Protein AF-A0A7S2JZD9-F1 (afdb_monomer_lite)

Structure (mmCIF, N/CA/C/O backbone):
data_AF-A0A7S2JZD9-F1
#
_entry.id   AF-A0A7S2JZD9-F1
#
loop_
_atom_site.group_PDB
_atom_site.id
_atom_site.type_symbol
_atom_site.label_atom_id
_atom_site.label_alt_id
_atom_site.label_comp_id
_atom_site.label_asym_id
_atom_site.label_entity_id
_atom_site.label_seq_id
_atom_site.pdbx_PDB_ins_code
_atom_site.Cartn_x
_atom_site.Cartn_y
_atom_site.Cartn_z
_atom_site.occupancy
_atom_site.B_iso_or_equiv
_atom_site.auth_seq_id
_atom_site.auth_comp_id
_atom_site.auth_asym_id
_atom_site.auth_atom_id
_atom_site.pdbx_PDB_model_num
ATOM 1 N N . GLN A 1 1 ? -13.413 12.752 15.976 1.00 86.19 1 GLN A N 1
ATOM 2 C CA . GLN A 1 1 ? -12.487 13.024 14.855 1.00 86.19 1 GLN A CA 1
ATOM 3 C C . GLN A 1 1 ? -11.106 12.571 15.303 1.00 86.19 1 GLN A C 1
ATOM 5 O O . GLN A 1 1 ? -10.815 12.777 16.469 1.00 86.19 1 GLN A O 1
ATOM 10 N N . VAL A 1 2 ? -10.311 11.912 14.453 1.00 96.25 2 VAL A N 1
ATOM 11 C CA . VAL A 1 2 ? -8.975 11.384 14.835 1.00 96.25 2 VAL A CA 1
ATOM 12 C C . VAL A 1 2 ? -7.811 12.100 14.139 1.00 96.25 2 VAL A C 1
ATOM 14 O O . VAL A 1 2 ? -6.652 11.839 14.448 1.00 96.25 2 VAL A O 1
ATOM 17 N N . VAL A 1 3 ? -8.122 13.011 13.210 1.00 97.38 3 VAL A N 1
ATOM 18 C CA . VAL A 1 3 ? -7.152 13.809 12.450 1.00 97.38 3 VAL A CA 1
ATOM 19 C C . VAL A 1 3 ? -7.547 15.284 12.507 1.00 97.38 3 VAL A C 1
ATOM 21 O O . VAL A 1 3 ? -8.707 15.606 12.244 1.00 97.38 3 VAL A O 1
ATOM 24 N N . ASP A 1 4 ? -6.606 16.164 12.843 1.00 97.44 4 ASP A N 1
ATOM 25 C CA . ASP A 1 4 ? -6.810 17.616 12.888 1.00 97.44 4 ASP A CA 1
ATOM 26 C C . ASP A 1 4 ? -6.759 18.275 11.489 1.00 97.44 4 ASP A C 1
ATOM 28 O O . ASP A 1 4 ? -6.486 17.634 10.473 1.00 97.44 4 ASP A O 1
ATOM 32 N N . GLU A 1 5 ? -6.998 19.587 11.423 1.00 97.06 5 GLU A N 1
ATOM 33 C CA . GLU A 1 5 ? -6.957 20.363 10.169 1.00 97.06 5 GLU A CA 1
ATOM 34 C C . GLU A 1 5 ? -5.562 20.417 9.515 1.00 97.06 5 GLU A C 1
ATOM 36 O O . GLU A 1 5 ? -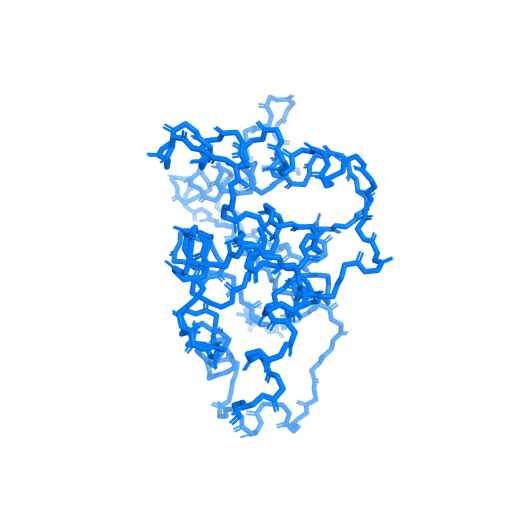5.432 20.766 8.344 1.00 97.06 5 GLU A O 1
ATOM 41 N N . LYS A 1 6 ? -4.504 20.066 10.256 1.00 97.25 6 LYS A N 1
ATOM 42 C CA . LYS A 1 6 ? -3.109 20.028 9.795 1.00 97.25 6 LYS A CA 1
ATOM 43 C C . LYS A 1 6 ? -2.655 18.605 9.447 1.00 97.25 6 LYS A C 1
ATOM 45 O O . LYS A 1 6 ? -1.454 18.372 9.270 1.00 97.25 6 LYS A O 1
ATOM 50 N N . LEU A 1 7 ? -3.595 17.661 9.342 1.00 97.12 7 LEU A N 1
ATOM 51 C CA . LEU A 1 7 ? -3.338 16.253 9.057 1.00 97.12 7 LEU A CA 1
ATOM 52 C C . LEU A 1 7 ? -2.414 15.588 10.093 1.00 97.12 7 LEU A C 1
ATOM 54 O O . LEU A 1 7 ? -1.520 14.815 9.734 1.00 97.12 7 LEU A O 1
ATOM 58 N N . ASN A 1 8 ? -2.583 15.918 11.375 1.00 98.06 8 ASN A N 1
ATOM 59 C CA . ASN A 1 8 ? -1.933 15.239 12.496 1.00 98.06 8 ASN A CA 1
ATOM 60 C C . ASN A 1 8 ? -2.939 14.427 13.306 1.00 98.06 8 ASN A C 1
ATOM 62 O O . ASN A 1 8 ? -4.122 14.759 13.363 1.00 98.06 8 ASN A O 1
ATOM 66 N N . TRP A 1 9 ? -2.446 13.385 13.968 1.00 98.56 9 TRP A N 1
ATOM 67 C CA . TRP A 1 9 ? -3.228 12.608 14.918 1.00 98.56 9 TRP A CA 1
ATOM 68 C C . TRP A 1 9 ? -3.711 13.476 16.086 1.00 98.56 9 TRP A C 1
ATOM 70 O O . TRP A 1 9 ? -2.917 14.160 16.729 1.00 98.56 9 TRP A O 1
ATOM 80 N N . CYS A 1 10 ? -5.010 13.408 16.374 1.00 98.25 10 CYS A N 1
ATOM 81 C CA . CYS A 1 10 ? -5.647 14.024 17.543 1.00 98.25 10 CYS A CA 1
ATOM 82 C C . CYS A 1 10 ? -6.637 13.066 18.229 1.00 98.25 10 CYS A C 1
ATOM 84 O O . CYS A 1 10 ? -7.561 13.498 18.911 1.00 98.25 10 CYS A O 1
ATOM 86 N N . GLY A 1 11 ? -6.476 11.760 17.991 1.00 97.50 11 GLY A N 1
ATOM 87 C CA . GLY A 1 11 ? -7.374 10.716 18.480 1.00 97.50 11 GLY A CA 1
ATOM 88 C C . GLY A 1 11 ? -6.984 10.098 19.824 1.00 97.50 11 GLY A C 1
ATOM 89 O O . GLY A 1 11 ? -7.554 9.067 20.159 1.00 97.50 11 GLY A O 1
ATOM 90 N N . ASP A 1 12 ? -6.017 10.659 20.557 1.00 97.69 12 ASP A N 1
ATOM 91 C CA . ASP A 1 12 ? -5.485 10.094 21.810 1.00 97.69 12 ASP A CA 1
ATOM 92 C C . ASP A 1 12 ? -5.157 8.591 21.674 1.00 97.69 12 ASP A C 1
ATOM 94 O O . ASP A 1 12 ? -4.434 8.207 20.747 1.00 97.69 12 ASP A O 1
ATOM 98 N N . ASP A 1 13 ? -5.722 7.742 22.535 1.00 97.62 13 ASP A N 1
ATOM 99 C CA . ASP A 1 13 ? -5.538 6.287 22.573 1.00 97.62 13 ASP A CA 1
ATOM 100 C C . ASP A 1 13 ? -6.451 5.508 21.600 1.00 97.62 13 ASP A C 1
ATOM 102 O O . ASP A 1 13 ? -6.575 4.282 21.670 1.00 97.62 13 ASP A O 1
ATOM 106 N N . THR A 1 14 ? -7.084 6.198 20.647 1.00 98.25 14 THR A N 1
ATOM 107 C CA . THR A 1 14 ? -7.999 5.577 19.680 1.00 98.25 14 THR A CA 1
ATOM 108 C C . THR A 1 14 ? -7.279 4.609 18.737 1.00 98.25 14 THR A C 1
ATOM 110 O O . THR A 1 14 ? -6.194 4.880 18.220 1.00 98.25 14 THR A O 1
ATOM 113 N N . LEU A 1 15 ? -7.945 3.497 18.417 1.00 97.81 15 LEU A N 1
ATOM 114 C CA . LEU A 1 15 ? -7.551 2.590 17.341 1.00 97.81 15 LEU A CA 1
ATOM 115 C C . LEU A 1 15 ? -8.348 2.893 16.061 1.00 97.81 15 LEU A C 1
ATOM 117 O O . LEU A 1 15 ? -9.554 2.650 15.999 1.00 97.81 15 LEU A O 1
ATOM 121 N N . LEU A 1 16 ? -7.675 3.397 15.027 1.00 98.25 16 LEU A N 1
ATOM 122 C CA . LEU A 1 16 ? -8.237 3.598 13.691 1.00 98.25 16 LEU A CA 1
ATOM 123 C C . LEU A 1 16 ? -8.003 2.354 12.826 1.00 98.25 16 LEU A C 1
ATOM 125 O O . LEU A 1 16 ? -6.862 1.943 12.626 1.00 98.25 16 LEU A O 1
ATOM 129 N N . ILE A 1 17 ? -9.073 1.793 12.258 1.00 98.25 17 ILE A N 1
ATOM 130 C CA . ILE A 1 17 ? -8.996 0.710 11.269 1.00 98.25 17 ILE A CA 1
ATOM 131 C C . ILE A 1 17 ? -9.362 1.274 9.891 1.00 98.25 17 ILE A C 1
ATOM 133 O O . ILE A 1 17 ? -10.511 1.650 9.663 1.00 98.25 17 ILE A O 1
ATOM 137 N N . GLN A 1 18 ? -8.393 1.347 8.978 1.00 97.81 18 GLN A N 1
ATOM 138 C CA . GLN A 1 18 ? -8.612 1.685 7.571 1.00 97.81 18 GLN A CA 1
ATOM 139 C C . GLN A 1 18 ? -8.894 0.379 6.810 1.00 97.81 18 GLN A C 1
ATOM 141 O O . GLN A 1 18 ? -8.077 -0.537 6.835 1.00 97.81 18 GLN A O 1
ATOM 146 N N . CYS A 1 19 ? -10.062 0.262 6.174 1.00 97.25 19 CYS A N 1
ATOM 147 C CA . CYS A 1 19 ? -10.566 -1.007 5.630 1.00 97.25 19 CYS A CA 1
ATOM 148 C C . CYS A 1 19 ? -10.143 -1.315 4.176 1.00 97.25 19 CYS A C 1
ATOM 150 O O . CYS A 1 19 ? -10.914 -1.948 3.459 1.00 97.25 19 CYS A O 1
ATOM 152 N N . GLY A 1 20 ? -8.952 -0.905 3.739 1.00 96.56 20 GLY A N 1
ATOM 153 C CA . GLY A 1 20 ? -8.439 -1.130 2.381 1.00 96.56 20 GLY A CA 1
ATOM 154 C C . GLY A 1 20 ? -8.993 -0.171 1.329 1.00 96.56 20 GLY A C 1
ATOM 155 O O . GLY A 1 20 ? -9.724 0.761 1.665 1.00 96.56 20 GLY A O 1
ATOM 156 N N . ASP A 1 21 ? -8.626 -0.404 0.070 1.00 96.88 21 ASP A N 1
ATOM 157 C CA . ASP A 1 21 ? -8.997 0.407 -1.097 1.00 96.88 21 ASP A CA 1
ATOM 158 C C . ASP A 1 21 ? -8.526 1.865 -0.992 1.00 96.88 21 ASP A C 1
ATOM 160 O O . ASP A 1 21 ? -9.293 2.824 -1.106 1.00 96.88 21 ASP A O 1
ATOM 164 N N . ILE A 1 22 ? -7.227 2.023 -0.753 1.00 96.12 22 ILE A N 1
ATOM 165 C CA . ILE A 1 22 ? -6.534 3.315 -0.778 1.00 96.12 22 ILE A CA 1
ATOM 166 C C . ILE A 1 22 ? -6.138 3.671 -2.218 1.00 96.12 22 ILE A C 1
ATOM 168 O O . ILE A 1 22 ? -6.100 4.849 -2.576 1.00 96.12 22 ILE A O 1
ATOM 172 N N . LEU A 1 23 ? -5.846 2.655 -3.034 1.00 94.88 23 LEU A N 1
ATOM 173 C CA . LEU A 1 23 ? -5.349 2.796 -4.402 1.00 94.88 23 LEU A CA 1
ATOM 174 C C . LEU A 1 23 ? -6.442 3.027 -5.466 1.00 94.88 23 LEU A C 1
ATOM 176 O O . LEU A 1 23 ? -7.645 2.897 -5.241 1.00 94.88 23 LEU A O 1
ATOM 180 N N . ASP A 1 24 ? -5.961 3.323 -6.673 1.00 89.50 24 ASP A N 1
ATOM 181 C CA . ASP A 1 24 ? -6.614 3.323 -7.985 1.00 89.50 24 ASP A CA 1
ATOM 182 C C . ASP A 1 24 ? -7.578 4.469 -8.326 1.00 89.50 24 ASP A C 1
ATOM 184 O O . ASP A 1 24 ? -7.752 4.746 -9.507 1.00 89.50 24 ASP A O 1
ATOM 188 N N . ARG A 1 25 ? -8.204 5.178 -7.380 1.00 88.12 25 ARG A N 1
ATOM 189 C CA . ARG A 1 25 ? -9.295 6.135 -7.713 1.00 88.12 25 ARG A CA 1
ATOM 190 C C . ARG A 1 25 ? -8.968 7.622 -7.551 1.00 88.12 25 ARG A C 1
ATOM 192 O O . ARG A 1 25 ? -9.886 8.443 -7.548 1.00 88.12 25 ARG A O 1
ATOM 199 N N . GLY A 1 26 ? -7.692 7.980 -7.442 1.00 90.88 26 GLY A N 1
ATOM 200 C CA . GLY A 1 26 ? -7.253 9.364 -7.252 1.00 90.88 26 GLY A CA 1
ATOM 201 C C . GLY A 1 26 ? -5.864 9.639 -7.820 1.00 90.88 26 GLY A C 1
ATOM 202 O O . GLY A 1 26 ? -5.238 8.779 -8.426 1.00 90.88 26 GLY A O 1
ATOM 203 N N . ASP A 1 27 ? -5.391 10.866 -7.648 1.00 94.81 27 ASP A N 1
ATOM 204 C CA . ASP A 1 27 ? -4.081 11.353 -8.100 1.00 94.81 27 ASP A CA 1
ATOM 205 C C . ASP A 1 27 ? -3.063 11.530 -6.958 1.00 94.81 27 ASP A C 1
ATOM 207 O O . ASP A 1 27 ? -1.964 12.033 -7.180 1.00 94.81 27 ASP A O 1
ATOM 211 N N . GLN A 1 28 ? -3.445 11.129 -5.741 1.00 95.06 28 GLN A N 1
ATOM 212 C CA . GLN A 1 28 ? -2.709 11.332 -4.489 1.00 95.06 28 GLN A CA 1
ATOM 213 C C . GLN A 1 28 ? -2.594 10.028 -3.680 1.00 95.06 28 GLN A C 1
ATOM 215 O O . GLN A 1 28 ? -2.707 10.018 -2.455 1.00 95.06 28 GLN A O 1
ATOM 220 N N . GLU A 1 29 ? -2.404 8.905 -4.367 1.00 95.31 29 GLU A N 1
ATOM 221 C CA . GLU A 1 29 ? -2.348 7.565 -3.779 1.00 95.31 29 GLU A CA 1
ATOM 222 C C . GLU A 1 29 ? -1.124 7.412 -2.857 1.00 95.31 29 GLU A C 1
ATOM 224 O O . GLU A 1 29 ? -1.249 6.969 -1.708 1.00 95.31 29 GLU A O 1
ATOM 229 N N . LEU A 1 30 ? 0.057 7.854 -3.309 1.00 94.62 30 LEU A N 1
ATOM 230 C CA . LEU A 1 30 ? 1.269 7.848 -2.482 1.00 94.62 30 LEU A CA 1
ATOM 231 C C . LEU A 1 30 ? 1.159 8.835 -1.317 1.00 94.62 30 LEU A C 1
ATOM 233 O O . LEU A 1 30 ? 1.622 8.536 -0.213 1.00 94.62 30 LEU A O 1
ATOM 237 N N . ALA A 1 31 ? 0.521 9.989 -1.524 1.00 95.12 31 ALA A N 1
ATOM 238 C CA . ALA A 1 31 ? 0.260 10.945 -0.450 1.00 95.12 31 ALA A CA 1
ATOM 239 C C . ALA A 1 31 ? -0.690 10.379 0.624 1.00 95.12 31 ALA A C 1
ATOM 241 O O . ALA A 1 31 ? -0.439 10.567 1.818 1.00 95.12 31 ALA A O 1
ATOM 242 N N . CYS A 1 32 ? -1.734 9.638 0.235 1.00 96.31 32 CYS A N 1
ATOM 243 C CA . CYS A 1 32 ? -2.612 8.930 1.168 1.00 96.31 32 CYS A CA 1
ATOM 244 C C . CYS A 1 32 ? -1.839 7.897 1.993 1.00 96.31 32 CYS A C 1
ATOM 246 O O . CYS A 1 32 ? -1.967 7.860 3.220 1.00 96.31 32 CYS A O 1
ATOM 248 N N . PHE A 1 33 ? -0.989 7.098 1.348 1.00 94.81 33 PHE A N 1
ATOM 249 C CA . PHE A 1 33 ? -0.142 6.141 2.052 1.00 94.81 33 PHE A CA 1
ATOM 250 C C . PHE A 1 33 ? 0.851 6.811 3.002 1.00 94.81 33 PHE A C 1
ATOM 252 O O . PHE A 1 33 ? 0.973 6.397 4.157 1.00 94.81 33 PHE A O 1
ATOM 259 N N . TYR A 1 34 ? 1.500 7.892 2.569 1.00 95.31 34 TYR A N 1
ATOM 260 C CA . TYR A 1 34 ? 2.369 8.690 3.430 1.00 95.31 34 TYR A CA 1
ATOM 261 C C . TYR A 1 34 ? 1.619 9.231 4.654 1.00 95.31 34 TYR A C 1
ATOM 263 O O . TYR A 1 34 ? 2.121 9.137 5.778 1.00 95.31 34 TYR A O 1
ATOM 271 N N . LEU A 1 35 ? 0.404 9.753 4.461 1.00 97.19 35 LEU A N 1
ATOM 272 C CA . LEU A 1 35 ? -0.436 10.238 5.551 1.00 97.19 35 LEU A CA 1
ATOM 273 C C . LEU A 1 35 ? -0.762 9.120 6.545 1.00 97.19 35 LEU A C 1
ATOM 275 O O . LEU A 1 35 ? -0.616 9.323 7.747 1.00 97.19 35 LEU A O 1
ATOM 279 N N . LEU A 1 36 ? -1.150 7.935 6.073 1.00 97.00 36 LEU A N 1
ATOM 280 C CA . LEU A 1 36 ? -1.454 6.803 6.951 1.00 97.00 36 LEU A CA 1
ATOM 281 C C . LEU A 1 36 ? -0.221 6.333 7.733 1.00 97.00 36 LEU A C 1
ATOM 283 O O . LEU A 1 36 ? -0.329 6.087 8.933 1.00 97.00 36 LEU A O 1
ATOM 287 N N . CYS A 1 37 ? 0.959 6.293 7.110 1.00 95.00 37 CYS A N 1
ATOM 288 C CA . CYS A 1 37 ? 2.221 6.009 7.801 1.00 95.00 37 CYS A CA 1
ATOM 289 C C . CYS A 1 37 ? 2.541 7.065 8.871 1.00 95.00 37 CYS A C 1
ATOM 291 O O . CYS A 1 37 ? 2.898 6.724 10.002 1.00 95.00 37 CYS A O 1
ATOM 293 N N . LYS A 1 38 ? 2.372 8.353 8.542 1.00 97.50 38 LYS A N 1
ATOM 294 C CA . LYS A 1 38 ? 2.555 9.468 9.482 1.00 97.50 38 LYS A CA 1
ATOM 295 C C . LYS A 1 38 ? 1.605 9.342 10.676 1.00 97.50 38 LYS A C 1
ATOM 297 O O . LYS A 1 38 ? 2.054 9.412 11.819 1.00 97.50 38 LYS A O 1
ATOM 302 N N . LEU A 1 39 ? 0.314 9.132 10.418 1.00 98.25 39 LEU A N 1
ATOM 303 C CA . LEU A 1 39 ? -0.706 8.982 11.454 1.00 98.25 39 LEU A CA 1
ATOM 304 C C . LEU A 1 39 ? -0.466 7.732 12.298 1.00 98.25 39 LEU A C 1
ATOM 306 O O . LEU A 1 39 ? -0.607 7.805 13.510 1.00 98.25 39 LEU A O 1
ATOM 310 N N . SER A 1 40 ? -0.038 6.618 11.698 1.00 97.12 40 SER A N 1
ATOM 311 C CA . SER A 1 40 ? 0.303 5.396 12.434 1.00 97.12 40 SER A CA 1
ATOM 312 C C . SER A 1 40 ? 1.395 5.639 13.469 1.00 97.12 40 SER A C 1
ATOM 314 O O . SER A 1 40 ? 1.294 5.139 14.587 1.00 97.12 40 SER A O 1
ATOM 316 N N . LYS A 1 41 ? 2.425 6.415 13.114 1.00 97.56 41 LYS A N 1
ATOM 317 C CA . LYS A 1 41 ? 3.493 6.781 14.047 1.00 97.56 41 LYS A CA 1
ATOM 318 C C . LYS A 1 41 ? 2.973 7.679 15.173 1.00 97.56 41 LYS A C 1
ATOM 320 O O . LYS A 1 41 ? 3.203 7.380 16.338 1.00 97.56 41 LYS A O 1
ATOM 325 N N . GLN A 1 42 ? 2.248 8.743 14.829 1.00 98.56 42 GLN A N 1
ATOM 326 C CA . GLN A 1 42 ? 1.717 9.691 15.816 1.00 98.56 42 GLN A CA 1
ATOM 327 C C . GLN A 1 42 ? 0.691 9.043 16.760 1.00 98.56 42 GLN A C 1
ATOM 329 O O . GLN A 1 42 ? 0.692 9.320 17.955 1.00 98.56 42 GLN A O 1
ATOM 334 N N . ALA A 1 43 ? -0.156 8.151 16.242 1.00 98.50 43 ALA A N 1
ATOM 335 C CA . ALA A 1 43 ? -1.120 7.402 17.037 1.00 98.50 43 ALA A CA 1
ATOM 336 C C . ALA A 1 43 ? -0.419 6.506 18.059 1.00 98.50 43 ALA A C 1
ATOM 338 O O . ALA A 1 43 ? -0.776 6.532 19.232 1.00 98.50 43 ALA A O 1
ATOM 339 N N . ALA A 1 44 ? 0.620 5.775 17.638 1.00 98.00 44 ALA A N 1
ATOM 340 C CA . ALA A 1 44 ? 1.405 4.935 18.539 1.00 98.00 44 ALA A CA 1
ATOM 341 C C . ALA A 1 44 ? 2.078 5.751 19.659 1.00 98.00 44 ALA A C 1
ATOM 343 O O . ALA A 1 44 ? 2.087 5.322 20.810 1.00 98.00 44 ALA A O 1
ATOM 344 N N . GLU A 1 45 ? 2.594 6.945 19.347 1.00 98.19 45 GLU A N 1
ATOM 345 C CA . GLU A 1 45 ? 3.174 7.869 20.336 1.00 98.19 45 GLU A CA 1
ATOM 346 C C . GLU A 1 45 ? 2.133 8.384 21.351 1.00 98.19 45 GLU A C 1
ATOM 348 O O . GLU A 1 45 ? 2.479 8.640 22.503 1.00 98.19 45 GLU A O 1
ATOM 353 N N . ALA A 1 46 ? 0.862 8.491 20.951 1.00 98.00 46 ALA A N 1
ATOM 354 C CA . ALA A 1 46 ? -0.257 8.900 21.804 1.00 98.00 46 ALA A CA 1
ATOM 355 C C . ALA A 1 46 ? -0.931 7.736 22.565 1.00 98.00 46 ALA A C 1
ATOM 357 O O . ALA A 1 46 ? -1.883 7.962 23.308 1.00 98.00 46 ALA A O 1
ATOM 358 N N . GLY A 1 47 ? -0.452 6.497 22.396 1.00 97.88 47 GLY A N 1
ATOM 359 C CA . GLY A 1 47 ? -1.043 5.294 22.999 1.00 97.88 47 GLY A CA 1
ATOM 360 C C . GLY A 1 47 ? -2.188 4.663 22.195 1.00 97.88 47 GLY A C 1
ATOM 361 O O . GLY A 1 47 ? -2.762 3.672 22.640 1.00 97.88 47 GLY A O 1
ATOM 362 N N . GLY A 1 48 ? -2.504 5.210 21.020 1.00 97.69 48 GLY A N 1
ATOM 363 C CA . GLY A 1 48 ? -3.475 4.672 20.071 1.00 97.69 48 GLY A CA 1
ATOM 364 C C . GLY A 1 48 ? -2.824 3.825 18.979 1.00 97.69 48 GLY A C 1
ATOM 365 O O . GLY A 1 48 ? -1.721 3.293 19.128 1.00 97.69 48 GLY A O 1
ATOM 366 N N . GLY A 1 49 ? -3.499 3.700 17.836 1.00 97.75 49 GLY A N 1
ATOM 367 C CA . GLY A 1 49 ? -2.938 2.983 16.695 1.00 97.75 49 GLY A CA 1
ATOM 368 C C . GLY A 1 49 ? -3.698 3.176 15.392 1.00 97.75 49 GLY A C 1
ATOM 369 O O . GLY A 1 49 ? -4.873 3.538 15.376 1.00 97.75 49 GLY A O 1
ATOM 370 N N . VAL A 1 50 ? -3.021 2.880 14.285 1.00 98.25 50 VAL A N 1
ATOM 371 C CA . VAL A 1 50 ? -3.626 2.787 12.954 1.00 98.25 50 VAL A CA 1
ATOM 372 C C . VAL A 1 50 ? -3.339 1.399 12.400 1.00 98.25 50 VAL A C 1
ATOM 374 O O . VAL A 1 50 ? -2.189 0.971 12.351 1.00 98.25 50 VAL A O 1
ATOM 377 N N . VAL A 1 51 ? -4.384 0.692 11.981 1.00 98.12 51 VAL A N 1
ATOM 378 C CA . VAL A 1 51 ? -4.278 -0.591 11.282 1.00 98.12 51 VAL A CA 1
ATOM 379 C C . VAL A 1 51 ? -4.851 -0.412 9.890 1.00 98.12 51 VAL A C 1
ATOM 381 O O . VAL A 1 51 ? -5.989 0.025 9.734 1.00 98.12 51 VAL A O 1
ATOM 384 N N . ILE A 1 52 ? -4.057 -0.763 8.887 1.00 98.19 52 ILE A N 1
ATOM 385 C CA . ILE A 1 52 ? -4.437 -0.672 7.480 1.00 98.19 52 ILE A CA 1
ATOM 386 C C . ILE A 1 52 ? -4.731 -2.085 6.987 1.00 98.19 52 ILE A C 1
ATOM 388 O O . ILE A 1 52 ? -3.907 -2.988 7.161 1.00 98.19 52 ILE A O 1
ATOM 392 N N . LEU A 1 53 ? -5.913 -2.289 6.413 1.00 98.38 53 LEU A N 1
ATOM 393 C CA . LEU A 1 53 ? -6.304 -3.568 5.841 1.00 98.38 53 LEU A CA 1
ATOM 394 C C . LEU A 1 53 ? -6.016 -3.618 4.342 1.00 98.38 53 LEU A C 1
ATOM 396 O O . LEU A 1 53 ? -6.014 -2.592 3.672 1.00 98.38 53 LEU A O 1
ATOM 400 N N . TYR A 1 54 ? -5.807 -4.819 3.814 1.00 98.00 54 TYR A N 1
ATOM 401 C CA . TYR A 1 54 ? -5.806 -5.044 2.373 1.00 98.00 54 TYR A CA 1
ATOM 402 C C . TYR A 1 54 ? -7.224 -4.937 1.812 1.00 98.00 54 TYR A C 1
ATOM 404 O O . TYR A 1 54 ? -8.123 -5.656 2.257 1.00 98.00 54 TYR A O 1
ATOM 412 N N . GLY A 1 55 ? -7.401 -4.072 0.817 1.00 97.25 55 GLY A N 1
ATOM 413 C CA . GLY A 1 55 ? -8.557 -4.061 -0.068 1.00 97.25 55 GLY A CA 1
ATOM 414 C C . GLY A 1 55 ? -8.327 -4.884 -1.329 1.00 97.25 55 GLY A C 1
ATOM 415 O O . GLY A 1 55 ? -7.257 -5.470 -1.540 1.00 97.25 55 GLY A O 1
ATOM 416 N N . ASN A 1 56 ? -9.341 -4.932 -2.196 1.00 96.25 56 ASN A N 1
ATOM 417 C CA . ASN A 1 56 ? -9.164 -5.569 -3.498 1.00 96.25 56 ASN A CA 1
ATOM 418 C C . ASN A 1 56 ? -8.240 -4.746 -4.398 1.00 96.25 56 ASN A C 1
ATOM 420 O O . ASN A 1 56 ? -7.529 -5.333 -5.209 1.00 96.25 56 ASN A O 1
ATOM 424 N N . HIS A 1 57 ? -8.216 -3.418 -4.258 1.00 97.25 57 HIS A N 1
ATOM 425 C CA . HIS A 1 57 ? -7.350 -2.569 -5.073 1.00 97.25 57 HIS A CA 1
ATOM 426 C C . HIS A 1 57 ? -5.860 -2.774 -4.741 1.00 97.25 57 HIS A C 1
ATOM 428 O O . HIS A 1 57 ? -5.052 -2.908 -5.661 1.00 97.25 57 HIS A O 1
ATOM 434 N N . GLU A 1 58 ? -5.487 -2.937 -3.467 1.00 97.19 58 GLU A N 1
ATOM 435 C CA . GLU A 1 58 ? -4.107 -3.305 -3.107 1.00 97.19 58 GLU A CA 1
ATOM 436 C C . GLU A 1 58 ? -3.723 -4.688 -3.644 1.00 97.19 58 GLU A C 1
ATOM 438 O O . GLU A 1 58 ? -2.643 -4.846 -4.211 1.00 97.19 58 GLU A O 1
ATOM 443 N N . ALA A 1 59 ? -4.623 -5.672 -3.543 1.00 95.06 59 ALA A N 1
ATOM 444 C CA . ALA A 1 59 ? -4.373 -7.009 -4.076 1.00 95.06 59 ALA A CA 1
ATOM 445 C C . ALA A 1 59 ? -4.174 -7.003 -5.603 1.00 95.06 59 ALA A C 1
ATOM 447 O O . ALA A 1 59 ? -3.256 -7.655 -6.096 1.00 95.06 59 ALA A O 1
ATOM 448 N N . LEU A 1 60 ? -4.997 -6.252 -6.346 1.00 96.12 60 LEU A N 1
ATOM 449 C CA . LEU A 1 60 ? -4.882 -6.100 -7.801 1.00 96.12 60 LEU A CA 1
ATOM 450 C C . LEU A 1 60 ? -3.553 -5.450 -8.205 1.00 96.12 60 LEU A C 1
ATOM 452 O O . LEU A 1 60 ? -2.866 -5.959 -9.092 1.00 96.12 60 LEU A O 1
ATOM 456 N N . ASN A 1 61 ? -3.160 -4.381 -7.511 1.00 95.81 61 ASN A N 1
ATOM 457 C CA . ASN A 1 61 ? -1.888 -3.705 -7.752 1.00 95.81 61 ASN A CA 1
ATOM 458 C C . ASN A 1 61 ? -0.694 -4.640 -7.507 1.00 95.81 61 ASN A C 1
ATOM 460 O O . ASN A 1 61 ? 0.238 -4.660 -8.310 1.00 95.81 61 ASN A O 1
ATOM 464 N N . SER A 1 62 ? -0.744 -5.466 -6.456 1.00 94.44 62 SER A N 1
ATOM 465 C CA . SER A 1 62 ? 0.319 -6.433 -6.167 1.00 94.44 62 SER A CA 1
ATOM 466 C C . SER A 1 62 ? 0.471 -7.529 -7.219 1.00 94.44 62 SER A C 1
ATOM 468 O O . SER A 1 62 ? 1.557 -8.079 -7.364 1.00 94.44 62 SER A O 1
ATOM 470 N N . VAL A 1 63 ? -0.573 -7.843 -7.987 1.00 92.31 63 VAL A N 1
ATOM 471 C CA . VAL A 1 63 ? -0.499 -8.844 -9.068 1.00 92.31 63 VAL A CA 1
ATOM 472 C C . VAL A 1 63 ? -0.377 -8.227 -10.466 1.00 92.31 63 VAL A C 1
ATOM 474 O O . VAL A 1 63 ? -0.560 -8.927 -11.459 1.00 92.31 63 VAL A O 1
ATOM 477 N N . GLY A 1 64 ? -0.075 -6.928 -10.571 1.00 92.44 64 GLY A N 1
ATOM 478 C CA . GLY A 1 64 ? 0.144 -6.254 -11.858 1.00 92.44 64 GLY A CA 1
ATOM 479 C C . GLY A 1 64 ? -1.135 -5.907 -12.635 1.00 92.44 64 GLY A C 1
ATOM 480 O O . GLY A 1 64 ? -1.078 -5.614 -13.832 1.00 92.44 64 GLY A O 1
ATOM 481 N N . LEU A 1 65 ? -2.298 -5.957 -11.979 1.00 94.19 65 LEU A N 1
ATOM 482 C CA . LEU A 1 65 ? -3.605 -5.688 -12.578 1.00 94.19 65 LEU A CA 1
ATOM 483 C C . LEU A 1 65 ? -4.040 -4.244 -12.298 1.00 94.19 65 LEU A C 1
ATOM 485 O O . LEU A 1 65 ? -4.606 -3.939 -11.252 1.00 94.19 65 LEU A O 1
ATOM 489 N N . PHE A 1 66 ? -3.794 -3.350 -13.258 1.00 94.69 66 PHE A N 1
ATOM 490 C CA . PHE A 1 66 ? -3.981 -1.899 -13.098 1.00 94.69 66 PHE A CA 1
ATOM 491 C C . PHE A 1 66 ? -5.209 -1.333 -13.821 1.00 94.69 66 PHE A C 1
ATOM 493 O O . PHE A 1 66 ? -5.281 -0.132 -14.069 1.00 94.69 66 PHE A O 1
ATOM 500 N N . GLN A 1 67 ? -6.192 -2.164 -14.178 1.00 92.75 67 GLN A N 1
ATOM 501 C CA . GLN A 1 67 ? -7.363 -1.736 -14.962 1.00 92.75 67 GLN A CA 1
ATOM 502 C C . GLN A 1 67 ? -8.193 -0.619 -14.312 1.00 92.75 67 GLN A C 1
ATOM 504 O O . GLN A 1 67 ? -8.955 0.053 -15.004 1.00 92.75 67 GLN A O 1
ATOM 509 N N . TYR A 1 68 ? -8.066 -0.431 -12.998 1.00 91.56 68 TYR A N 1
ATOM 510 C CA . TYR A 1 68 ? -8.772 0.617 -12.267 1.00 91.56 68 TYR A CA 1
ATOM 511 C C . TYR A 1 68 ? -7.902 1.829 -11.951 1.00 91.56 68 TYR A C 1
ATOM 513 O O . TYR A 1 68 ? -8.451 2.826 -11.496 1.00 91.56 68 TYR A O 1
ATOM 521 N N . ALA A 1 69 ? -6.591 1.760 -12.200 1.00 92.88 69 ALA A N 1
ATOM 522 C CA . ALA A 1 69 ? -5.651 2.803 -11.827 1.00 92.88 69 ALA A CA 1
ATOM 523 C C . ALA A 1 69 ? -5.951 4.114 -12.560 1.00 92.88 69 ALA A C 1
ATOM 525 O O . ALA A 1 69 ? -5.914 4.193 -13.793 1.00 92.88 69 ALA A O 1
ATOM 526 N N . PHE A 1 70 ? -6.212 5.166 -11.789 1.00 93.62 70 PHE A N 1
ATOM 527 C CA . PHE A 1 70 ? -6.450 6.493 -12.322 1.00 93.62 70 PHE A CA 1
ATOM 528 C C . PHE A 1 70 ? -5.179 7.014 -13.016 1.00 93.62 70 PHE A C 1
ATOM 530 O O . PHE A 1 70 ? -4.080 6.906 -12.457 1.00 93.62 70 PHE A O 1
ATOM 537 N N . PRO A 1 71 ? -5.282 7.627 -14.214 1.00 93.56 71 PRO A N 1
ATOM 538 C CA . PRO A 1 71 ? -4.110 8.134 -14.929 1.00 93.56 71 PRO A CA 1
ATOM 539 C C . PRO A 1 71 ? -3.256 9.106 -14.104 1.00 93.56 71 PRO A C 1
ATOM 541 O O . PRO A 1 71 ? -2.031 9.082 -14.204 1.00 93.56 71 PRO A O 1
ATOM 544 N N . GLY A 1 72 ? -3.893 9.930 -13.262 1.00 92.94 72 GLY A N 1
ATOM 545 C CA . GLY A 1 72 ? -3.200 10.843 -12.350 1.00 92.94 72 GLY A CA 1
ATOM 546 C C . GLY A 1 72 ? -2.354 10.118 -11.302 1.00 92.94 72 GLY A C 1
ATOM 547 O O . GLY A 1 72 ? -1.208 10.501 -11.085 1.00 92.94 72 GLY A O 1
ATOM 548 N N . GLY A 1 73 ? -2.863 9.027 -10.727 1.00 93.12 73 GLY A N 1
ATOM 549 C CA . GLY A 1 73 ? -2.110 8.206 -9.783 1.00 93.12 73 GLY A CA 1
ATOM 550 C C . GLY A 1 73 ? -0.902 7.549 -10.444 1.00 93.12 73 GLY A C 1
ATOM 551 O O . GLY A 1 73 ? 0.208 7.636 -9.935 1.00 93.12 73 GLY A O 1
ATOM 552 N N . ASN A 1 74 ? -1.057 6.987 -11.648 1.00 94.12 74 ASN A N 1
ATOM 553 C CA . ASN A 1 74 ? 0.083 6.451 -12.414 1.00 94.12 74 ASN A CA 1
ATOM 554 C C . ASN A 1 74 ? 1.181 7.499 -12.653 1.00 94.12 74 ASN A C 1
ATOM 556 O O . ASN A 1 74 ? 2.371 7.209 -12.519 1.00 94.12 74 ASN A O 1
ATOM 560 N N . LEU A 1 75 ? 0.780 8.732 -12.966 1.00 96.06 75 LEU A N 1
ATOM 561 C CA . LEU A 1 75 ? 1.706 9.846 -13.118 1.00 96.06 75 LEU A CA 1
ATOM 562 C C . LEU A 1 75 ? 2.395 10.213 -11.792 1.00 96.06 75 LEU A C 1
ATOM 564 O O . LEU A 1 75 ? 3.578 10.557 -11.805 1.00 96.06 75 LEU A O 1
ATOM 568 N N . GLU A 1 76 ? 1.699 10.128 -10.656 1.00 96.69 76 GLU A N 1
ATOM 569 C CA . GLU A 1 76 ? 2.291 10.281 -9.320 1.00 96.69 76 GLU A CA 1
ATOM 570 C C . GLU A 1 76 ? 3.397 9.236 -9.092 1.00 96.69 76 GLU A C 1
ATOM 572 O O . GLU A 1 76 ? 4.527 9.607 -8.766 1.00 96.69 76 GLU A O 1
ATOM 577 N N . PHE A 1 77 ? 3.122 7.953 -9.362 1.00 96.69 77 PHE A N 1
ATOM 578 C CA . PHE A 1 77 ? 4.110 6.873 -9.244 1.00 96.69 77 PHE A CA 1
ATOM 579 C C . PHE A 1 77 ? 5.338 7.099 -10.130 1.00 96.69 77 PHE A C 1
ATOM 581 O O . PHE A 1 77 ? 6.465 6.996 -9.648 1.00 96.69 77 PHE A O 1
ATOM 588 N N . GLU A 1 78 ? 5.160 7.458 -11.402 1.00 96.44 78 GLU A N 1
ATOM 589 C CA . GLU A 1 78 ? 6.292 7.760 -12.289 1.00 96.44 78 GLU A CA 1
ATOM 590 C C . GLU A 1 78 ? 7.099 8.978 -11.813 1.00 96.44 78 GLU A C 1
ATOM 592 O O . GLU A 1 78 ? 8.332 8.971 -11.842 1.00 96.44 78 GLU A O 1
ATOM 597 N N . ASN A 1 79 ? 6.424 10.025 -11.333 1.00 96.94 79 ASN A N 1
ATOM 598 C CA . ASN A 1 79 ? 7.083 11.244 -10.872 1.00 96.94 79 ASN A CA 1
ATOM 599 C C . ASN A 1 79 ? 7.829 11.073 -9.548 1.00 96.94 79 ASN A C 1
ATOM 601 O O . ASN A 1 79 ? 8.841 11.744 -9.348 1.00 96.94 79 ASN A O 1
ATOM 605 N N . VAL A 1 80 ? 7.327 10.229 -8.649 1.00 95.69 80 VAL A N 1
ATOM 606 C CA . VAL A 1 80 ? 7.920 10.012 -7.327 1.00 95.69 80 VAL A CA 1
ATOM 607 C C . VAL A 1 80 ? 8.870 8.825 -7.363 1.00 95.69 80 VAL A C 1
ATOM 609 O O . VAL A 1 80 ? 10.052 8.978 -7.076 1.00 95.69 80 VAL A O 1
ATOM 612 N N . ILE A 1 81 ? 8.388 7.642 -7.723 1.00 95.56 81 ILE A N 1
ATOM 613 C CA . ILE A 1 81 ? 9.179 6.411 -7.677 1.00 95.56 81 ILE A CA 1
ATOM 614 C C . ILE A 1 81 ? 10.050 6.306 -8.925 1.00 95.56 81 ILE A C 1
ATOM 616 O O . ILE A 1 81 ? 11.270 6.201 -8.803 1.00 95.56 81 ILE A O 1
ATOM 620 N N . GLY A 1 82 ? 9.456 6.434 -10.114 1.00 96.06 82 GLY A N 1
ATOM 621 C CA . GLY A 1 82 ? 10.169 6.250 -11.378 1.00 96.06 82 GLY A CA 1
ATOM 622 C C . GLY A 1 82 ? 11.379 7.168 -11.528 1.00 96.06 82 GLY A C 1
ATOM 623 O O . GLY A 1 82 ? 12.483 6.699 -11.793 1.00 96.06 82 GLY A O 1
ATOM 624 N N . LYS A 1 83 ? 11.215 8.469 -11.252 1.00 96.56 83 LYS A N 1
ATOM 625 C CA . LYS A 1 83 ? 12.329 9.437 -11.272 1.00 96.56 83 LYS A CA 1
ATOM 626 C C . LYS A 1 83 ? 13.436 9.120 -10.266 1.00 96.56 83 LYS A C 1
ATOM 628 O O . LYS A 1 83 ? 14.606 9.383 -10.547 1.00 96.56 83 LYS A O 1
ATOM 633 N N . ASN A 1 84 ? 13.092 8.593 -9.090 1.00 95.44 84 ASN A N 1
ATOM 634 C CA . ASN A 1 84 ? 14.093 8.219 -8.090 1.00 95.44 84 ASN A CA 1
ATOM 635 C C . ASN A 1 84 ? 14.870 6.968 -8.519 1.00 95.44 84 ASN A C 1
ATOM 637 O O . ASN A 1 84 ? 16.092 6.949 -8.370 1.00 95.44 84 ASN A O 1
ATOM 641 N N . ILE A 1 85 ? 14.198 5.977 -9.117 1.00 94.06 85 ILE A N 1
ATOM 642 C CA . ILE A 1 85 ? 14.866 4.811 -9.712 1.00 94.06 85 ILE A CA 1
ATOM 643 C C . ILE A 1 85 ? 15.765 5.256 -10.870 1.00 94.06 85 ILE A C 1
ATOM 645 O O . ILE A 1 85 ? 16.929 4.872 -10.902 1.00 94.06 85 ILE A O 1
ATOM 649 N N . ASP A 1 86 ? 15.286 6.130 -11.761 1.00 95.00 86 ASP A N 1
ATOM 650 C CA . ASP A 1 86 ? 16.075 6.655 -12.887 1.00 95.00 86 ASP A CA 1
ATOM 651 C C . ASP A 1 86 ? 17.372 7.312 -12.418 1.00 95.00 86 ASP A C 1
ATOM 653 O O . ASP A 1 86 ? 18.438 7.092 -12.992 1.00 95.00 86 ASP A O 1
ATOM 657 N N . LYS A 1 87 ? 17.294 8.100 -11.342 1.00 94.88 87 LYS A N 1
ATOM 658 C CA . LYS A 1 87 ? 18.461 8.737 -10.729 1.00 94.88 87 LYS A CA 1
ATOM 659 C C . LYS A 1 87 ? 19.417 7.719 -10.104 1.00 94.88 87 LYS A C 1
ATOM 661 O O . LYS A 1 87 ? 20.626 7.913 -10.185 1.00 94.88 87 LYS A O 1
ATOM 666 N N . TYR A 1 88 ? 18.887 6.683 -9.457 1.00 92.12 88 TYR A N 1
ATOM 667 C CA . TYR A 1 88 ? 19.685 5.651 -8.794 1.00 92.12 88 TYR A CA 1
ATOM 668 C C . TYR A 1 88 ? 20.398 4.734 -9.799 1.00 92.12 88 TYR A C 1
ATOM 670 O O . TYR A 1 88 ? 21.591 4.483 -9.664 1.00 92.12 88 TYR A O 1
ATOM 678 N N . VAL A 1 89 ? 19.678 4.276 -10.825 1.00 90.19 89 VAL A N 1
ATOM 679 C CA . VAL A 1 89 ? 20.174 3.361 -11.866 1.00 90.19 89 VAL A CA 1
ATOM 680 C C . VAL A 1 89 ? 20.968 4.106 -12.950 1.00 90.19 89 VAL A C 1
ATOM 682 O O . VAL A 1 89 ? 21.833 3.529 -13.605 1.00 90.19 89 VAL A O 1
ATOM 68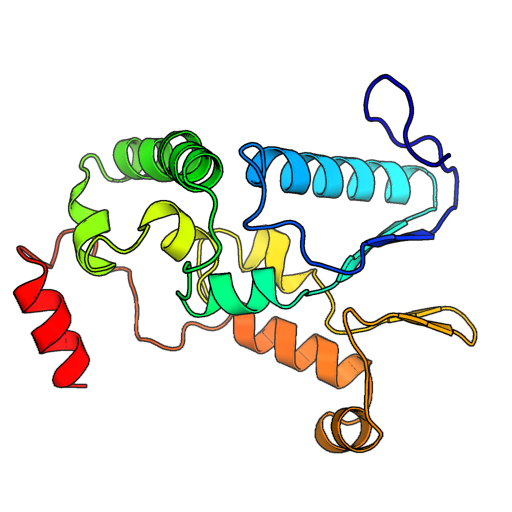5 N N . GLY A 1 90 ? 20.692 5.396 -13.161 1.00 92.81 90 GLY A N 1
ATOM 686 C CA . GLY A 1 90 ? 21.340 6.229 -14.179 1.00 92.81 90 GLY A CA 1
ATOM 687 C C . GLY A 1 90 ? 20.751 6.088 -15.588 1.00 92.81 90 GLY A C 1
ATOM 688 O O . GLY A 1 90 ? 21.318 6.617 -16.542 1.00 92.81 90 GLY A O 1
ATOM 689 N N . ASN A 1 91 ? 19.633 5.375 -15.747 1.00 91.56 91 ASN A N 1
ATOM 690 C CA . ASN A 1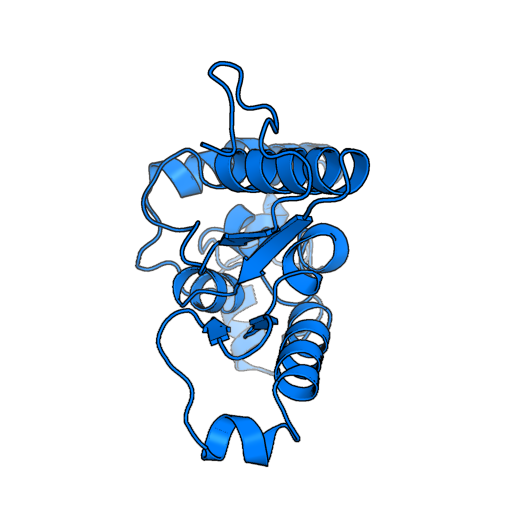 91 ? 18.878 5.255 -16.996 1.00 91.56 91 ASN A CA 1
ATOM 691 C C . ASN A 1 91 ? 17.419 4.839 -16.715 1.00 91.56 91 ASN A C 1
ATOM 693 O O . ASN A 1 91 ? 17.073 4.510 -15.585 1.00 91.56 91 ASN A O 1
ATOM 697 N N . ASN A 1 92 ? 16.577 4.815 -17.754 1.00 91.75 92 ASN A N 1
ATOM 698 C CA . ASN A 1 92 ? 15.150 4.481 -17.661 1.00 91.75 92 ASN A CA 1
ATOM 699 C C . ASN A 1 92 ? 14.781 3.080 -18.189 1.00 91.75 92 ASN A C 1
ATOM 701 O O . ASN A 1 92 ? 13.595 2.744 -18.234 1.00 91.75 92 ASN A O 1
ATOM 705 N N . ARG A 1 93 ? 15.766 2.256 -18.581 1.00 90.69 93 ARG A N 1
ATOM 706 C CA . ARG A 1 93 ? 15.545 0.947 -19.228 1.00 90.69 93 ARG A CA 1
ATOM 707 C C . ARG A 1 93 ? 14.960 -0.099 -18.292 1.00 90.69 93 ARG A C 1
ATOM 709 O O . ARG A 1 93 ? 14.354 -1.048 -18.771 1.00 90.69 93 ARG A O 1
ATOM 716 N N . TRP A 1 94 ? 15.080 0.089 -16.979 1.00 91.31 94 TRP A N 1
ATOM 717 C CA . TRP A 1 94 ? 14.450 -0.780 -15.982 1.00 91.31 94 TRP A CA 1
ATOM 718 C C . TRP A 1 94 ? 12.935 -0.927 -16.207 1.00 91.31 94 TRP A C 1
ATOM 720 O O . TRP A 1 94 ? 12.372 -1.960 -15.881 1.00 91.31 94 TRP A O 1
ATOM 730 N N . ARG A 1 95 ? 12.271 0.051 -16.839 1.00 92.25 95 ARG A N 1
ATOM 731 C CA . ARG A 1 95 ? 10.843 -0.032 -17.193 1.00 92.25 95 ARG A CA 1
ATOM 732 C C . ARG A 1 95 ? 10.516 -1.156 -18.179 1.00 92.25 95 ARG A C 1
ATOM 734 O O . ARG A 1 95 ? 9.401 -1.674 -18.152 1.00 92.25 95 ARG A O 1
ATOM 741 N N . ILE A 1 96 ? 11.477 -1.542 -19.024 1.00 91.38 96 ILE A N 1
ATOM 742 C CA . ILE A 1 96 ? 11.297 -2.578 -20.051 1.00 91.38 96 ILE A CA 1
ATOM 743 C C . ILE A 1 96 ? 10.944 -3.912 -19.398 1.00 91.38 96 ILE A C 1
ATOM 745 O O . ILE A 1 96 ? 10.034 -4.571 -19.883 1.00 91.38 96 ILE A O 1
ATOM 749 N N . GLN A 1 97 ? 11.570 -4.262 -18.268 1.00 88.88 97 GLN A N 1
ATOM 750 C CA . GLN A 1 97 ? 11.328 -5.536 -17.573 1.00 88.88 97 GLN A CA 1
ATOM 751 C C . GLN A 1 97 ? 9.874 -5.706 -17.096 1.00 88.88 97 GLN A C 1
ATOM 753 O O . GLN A 1 97 ? 9.423 -6.820 -16.872 1.00 88.88 97 GLN A O 1
ATOM 758 N N . PHE A 1 98 ? 9.125 -4.604 -16.997 1.00 90.75 98 PHE A N 1
ATOM 759 C CA . PHE A 1 98 ? 7.697 -4.589 -16.676 1.00 90.75 98 PHE A CA 1
ATOM 760 C C . PHE A 1 98 ? 6.806 -4.527 -17.924 1.00 90.75 98 PHE A C 1
ATOM 762 O O . PHE A 1 98 ? 5.636 -4.162 -17.829 1.00 90.75 98 PHE A O 1
ATOM 769 N N . ALA A 1 99 ? 7.354 -4.792 -19.114 1.00 89.56 99 ALA A N 1
ATOM 770 C CA . ALA A 1 99 ? 6.673 -4.660 -20.403 1.00 89.56 99 ALA A CA 1
ATOM 771 C C . ALA A 1 99 ? 5.997 -3.283 -20.604 1.00 89.56 99 ALA A C 1
ATOM 773 O O . ALA A 1 99 ? 4.982 -3.170 -21.288 1.00 89.56 99 ALA A O 1
ATOM 774 N N . ASN A 1 100 ? 6.540 -2.227 -19.978 1.00 85.56 100 ASN A N 1
ATOM 775 C CA . ASN A 1 100 ? 5.939 -0.887 -19.887 1.00 85.56 100 ASN A CA 1
ATOM 776 C C . ASN A 1 100 ? 4.520 -0.838 -19.270 1.00 85.56 100 ASN A C 1
ATOM 778 O O . ASN A 1 100 ? 3.826 0.174 -19.393 1.00 85.56 100 ASN A O 1
ATOM 782 N N . ASN A 1 101 ? 4.087 -1.885 -18.565 1.00 91.56 101 ASN A N 1
ATOM 783 C CA . ASN A 1 101 ? 2.801 -1.939 -17.875 1.00 91.56 101 ASN A CA 1
ATOM 784 C C . ASN A 1 101 ? 2.882 -1.230 -16.513 1.00 91.56 101 ASN A C 1
ATOM 786 O O . ASN A 1 101 ? 3.074 -1.867 -15.484 1.00 91.56 101 ASN A O 1
ATOM 790 N N . GLN A 1 102 ? 2.762 0.101 -16.514 1.00 94.44 102 GLN A N 1
ATOM 791 C CA . GLN A 1 102 ? 2.817 0.941 -15.303 1.00 94.44 102 GLN A CA 1
ATOM 792 C C . GLN A 1 102 ? 4.027 0.612 -14.400 1.00 94.44 102 GLN A C 1
ATOM 794 O O . GLN A 1 102 ? 3.862 0.283 -13.224 1.00 94.44 102 GLN A O 1
ATOM 799 N N . PRO A 1 103 ? 5.259 0.687 -14.934 1.00 94.06 103 PRO A N 1
ATOM 800 C CA . PRO A 1 103 ? 6.445 0.097 -14.319 1.00 94.06 103 PRO A CA 1
ATOM 801 C C . PRO A 1 103 ? 6.730 0.627 -12.910 1.00 94.06 103 PRO A C 1
ATOM 803 O O . PRO A 1 103 ? 7.050 -0.162 -12.029 1.00 94.06 103 PRO A O 1
ATOM 806 N N . SER A 1 104 ? 6.568 1.931 -12.649 1.00 95.69 104 SER A N 1
ATOM 807 C CA . SER A 1 104 ? 6.799 2.476 -11.298 1.00 95.69 104 SER A CA 1
ATOM 808 C C . SER A 1 104 ? 5.771 2.013 -10.275 1.00 95.69 104 SER A C 1
ATOM 810 O O . SER A 1 104 ? 6.115 1.816 -9.112 1.00 95.69 104 SER A O 1
ATOM 812 N N . ARG A 1 105 ? 4.514 1.839 -10.696 1.00 95.94 105 ARG A N 1
ATOM 813 C CA . ARG A 1 105 ? 3.455 1.286 -9.846 1.00 95.94 105 ARG A CA 1
ATOM 814 C C . ARG A 1 105 ? 3.713 -0.196 -9.595 1.00 95.94 105 ARG A C 1
ATOM 816 O O . ARG A 1 105 ? 3.656 -0.636 -8.452 1.00 95.94 105 ARG A O 1
ATOM 823 N N . TRP A 1 106 ? 4.054 -0.948 -10.638 1.00 95.06 106 TRP A N 1
ATOM 824 C CA . TRP A 1 106 ? 4.330 -2.374 -10.515 1.00 95.06 106 TRP A CA 1
ATOM 825 C C . TRP A 1 106 ? 5.531 -2.637 -9.598 1.00 95.06 106 TRP A C 1
ATOM 827 O O . TRP A 1 106 ? 5.382 -3.344 -8.603 1.00 95.06 106 TRP A O 1
ATOM 837 N N . ALA A 1 107 ? 6.660 -1.961 -9.826 1.00 94.00 107 ALA A N 1
ATOM 838 C CA . ALA A 1 107 ? 7.849 -2.055 -8.976 1.00 94.00 107 ALA A CA 1
ATOM 839 C C . ALA A 1 107 ? 7.577 -1.698 -7.502 1.00 94.00 107 ALA A C 1
ATOM 841 O O . ALA A 1 107 ? 8.275 -2.160 -6.598 1.00 94.00 107 ALA A O 1
ATOM 842 N N . ALA A 1 108 ? 6.580 -0.847 -7.236 1.00 94.88 108 ALA A N 1
ATOM 843 C CA . ALA A 1 108 ? 6.199 -0.478 -5.880 1.00 94.88 108 ALA A CA 1
ATOM 844 C C . ALA A 1 108 ? 5.431 -1.590 -5.152 1.00 94.88 108 ALA A C 1
ATOM 846 O O . ALA A 1 108 ? 5.719 -1.834 -3.978 1.00 94.88 108 ALA A O 1
ATOM 847 N N . PHE A 1 109 ? 4.470 -2.238 -5.824 1.00 94.69 109 PHE A N 1
ATOM 848 C CA . PHE A 1 109 ? 3.482 -3.114 -5.176 1.00 94.69 109 PHE A CA 1
ATOM 849 C C . PHE A 1 109 ? 3.662 -4.607 -5.394 1.00 94.69 109 PHE A C 1
ATOM 851 O O . PHE A 1 109 ? 3.016 -5.377 -4.677 1.00 94.69 109 PHE A O 1
ATOM 858 N N . GLU A 1 110 ? 4.478 -5.028 -6.359 1.00 93.75 110 GLU A N 1
ATOM 859 C CA . GLU A 1 110 ? 4.723 -6.453 -6.556 1.00 93.75 110 GLU A CA 1
ATOM 860 C C . GLU A 1 110 ? 5.277 -7.122 -5.291 1.00 93.75 110 GLU A C 1
ATOM 862 O O . GLU A 1 110 ? 5.941 -6.472 -4.475 1.00 93.75 110 GLU A O 1
ATOM 867 N N . PRO A 1 111 ? 5.048 -8.431 -5.120 1.00 94.38 111 PRO A N 1
ATOM 868 C CA . PRO A 1 111 ? 5.720 -9.203 -4.095 1.00 94.38 111 PRO A CA 1
ATOM 869 C C . PRO A 1 111 ? 7.244 -9.063 -4.157 1.00 94.38 111 PRO A C 1
ATOM 871 O O . PRO A 1 111 ? 7.864 -9.326 -5.186 1.00 94.38 111 PRO A O 1
ATOM 874 N N . GLY A 1 112 ? 7.847 -8.648 -3.042 1.00 92.94 112 GLY A N 1
ATOM 875 C CA . GLY A 1 112 ? 9.272 -8.315 -2.953 1.00 92.94 112 GLY A CA 1
ATOM 876 C C . GLY A 1 112 ? 9.660 -6.952 -3.549 1.00 92.94 112 GLY A C 1
ATOM 877 O O . GLY A 1 112 ? 10.843 -6.622 -3.573 1.00 92.94 112 GLY A O 1
ATOM 878 N N . GLY A 1 113 ? 8.689 -6.157 -4.005 1.00 92.62 113 GLY A N 1
ATOM 879 C CA . GLY A 1 113 ? 8.886 -4.815 -4.546 1.00 92.62 113 GLY A CA 1
ATOM 880 C C . GLY A 1 113 ? 9.252 -3.766 -3.490 1.00 92.62 113 GLY A C 1
ATOM 881 O O . GLY A 1 113 ? 9.403 -4.043 -2.297 1.00 92.62 113 GLY A O 1
ATOM 882 N N . LEU A 1 114 ? 9.363 -2.509 -3.925 1.00 93.44 114 LEU A N 1
ATOM 883 C CA . LEU A 1 114 ? 9.931 -1.414 -3.124 1.00 93.44 114 LEU A CA 1
ATOM 884 C C . LEU A 1 114 ? 9.177 -1.135 -1.815 1.00 93.44 114 LEU A C 1
ATOM 886 O O . LEU A 1 114 ? 9.788 -0.730 -0.822 1.00 93.44 114 LEU A O 1
ATOM 890 N N . LEU A 1 115 ? 7.854 -1.323 -1.806 1.00 94.62 115 LEU A N 1
ATOM 891 C CA . LEU A 1 115 ? 7.016 -1.070 -0.631 1.00 94.62 115 LEU A CA 1
ATOM 892 C C . LEU A 1 115 ? 6.692 -2.338 0.166 1.00 94.62 115 LEU A C 1
ATOM 894 O O . LEU A 1 115 ? 6.079 -2.232 1.231 1.00 94.62 115 LEU A O 1
ATOM 898 N N . ALA A 1 116 ? 7.119 -3.518 -0.296 1.00 95.25 116 ALA A N 1
ATOM 899 C CA . ALA A 1 116 ? 6.804 -4.792 0.346 1.00 95.25 116 ALA A CA 1
ATOM 900 C C . ALA A 1 116 ? 7.228 -4.802 1.823 1.00 95.25 116 ALA A C 1
ATOM 902 O O . ALA A 1 116 ? 6.401 -5.006 2.711 1.00 95.25 116 ALA A O 1
ATOM 903 N N . GLU A 1 117 ? 8.498 -4.491 2.094 1.00 94.19 117 GLU A N 1
ATOM 904 C CA . GLU A 1 117 ? 9.085 -4.565 3.437 1.00 94.19 117 GLU A CA 1
ATOM 905 C C . GLU A 1 117 ? 8.723 -3.392 4.352 1.00 94.19 117 GLU A C 1
ATOM 907 O O . GLU A 1 117 ? 8.617 -3.545 5.570 1.00 94.19 117 GLU A O 1
ATOM 912 N N . SER A 1 118 ? 8.596 -2.194 3.790 1.00 91.44 118 SER A N 1
ATOM 913 C CA . SER A 1 118 ? 8.404 -0.971 4.573 1.00 91.44 118 SER A CA 1
ATOM 914 C C . SER A 1 118 ? 6.934 -0.711 4.891 1.00 91.44 118 SER A C 1
ATOM 916 O O . SER A 1 118 ? 6.627 -0.128 5.932 1.00 91.44 118 SER A O 1
ATOM 918 N N . MET A 1 119 ? 6.026 -1.172 4.029 1.00 93.38 119 MET A N 1
ATOM 919 C CA . MET A 1 119 ? 4.618 -0.808 4.084 1.00 93.38 119 MET A CA 1
ATOM 920 C C . MET A 1 119 ? 3.690 -2.016 3.997 1.00 93.38 119 MET A C 1
ATOM 922 O O . MET A 1 119 ? 2.950 -2.275 4.946 1.00 93.38 119 MET A O 1
ATOM 926 N N . LEU A 1 120 ? 3.726 -2.758 2.890 1.00 96.19 120 LEU A N 1
ATOM 927 C CA . LEU A 1 120 ? 2.681 -3.733 2.579 1.00 96.19 120 LEU A CA 1
ATOM 928 C C . LEU A 1 120 ? 2.670 -4.890 3.580 1.00 96.19 120 LEU A C 1
ATOM 930 O O . LEU A 1 120 ? 1.604 -5.249 4.065 1.00 96.19 120 LEU A O 1
ATOM 934 N N . LYS A 1 121 ? 3.835 -5.380 4.021 1.00 96.56 121 LYS A N 1
ATOM 935 C CA . LYS A 1 121 ? 3.918 -6.430 5.055 1.00 96.56 121 LYS A CA 1
ATOM 936 C C . LYS A 1 121 ? 3.184 -6.079 6.358 1.00 96.56 121 LYS A C 1
ATOM 938 O O . LYS A 1 121 ? 2.754 -6.956 7.106 1.00 96.56 121 LYS A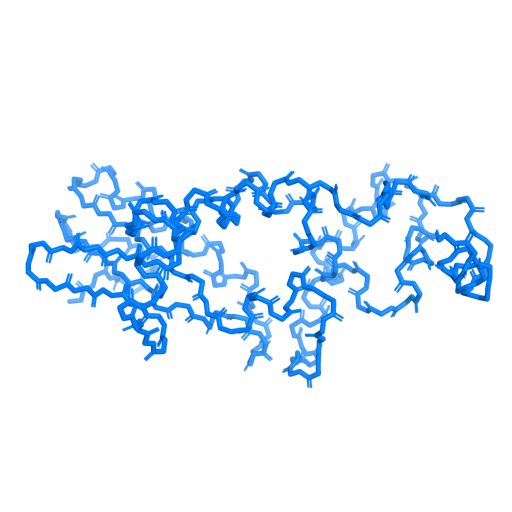 O 1
ATOM 943 N N . ASN A 1 122 ? 3.061 -4.784 6.660 1.00 95.62 122 ASN A N 1
ATOM 944 C CA . ASN A 1 122 ? 2.427 -4.310 7.885 1.00 95.62 122 ASN A CA 1
ATOM 945 C C . ASN A 1 122 ? 0.897 -4.243 7.759 1.00 95.62 122 ASN A C 1
ATOM 947 O O . ASN A 1 122 ? 0.209 -4.206 8.783 1.00 95.62 122 ASN A O 1
ATOM 951 N N . MET A 1 123 ? 0.360 -4.278 6.536 1.00 97.75 123 MET A N 1
ATOM 952 C CA . MET A 1 123 ? -1.076 -4.342 6.279 1.00 97.75 123 MET A CA 1
ATOM 953 C C . MET A 1 123 ? -1.646 -5.704 6.691 1.00 97.75 123 MET A C 1
ATOM 955 O O . MET A 1 123 ? -0.941 -6.713 6.746 1.00 97.75 123 MET A O 1
ATOM 959 N N . LYS A 1 124 ? -2.936 -5.741 7.034 1.00 98.06 124 LYS A N 1
ATOM 960 C CA . LYS A 1 124 ? -3.610 -6.952 7.530 1.00 98.06 124 LYS A CA 1
ATOM 961 C C . LYS A 1 124 ? -4.742 -7.373 6.600 1.00 98.06 124 LYS A C 1
ATOM 963 O O . LYS A 1 124 ? -5.471 -6.545 6.076 1.00 98.06 124 LYS A O 1
ATOM 968 N N . ALA A 1 125 ? -4.928 -8.672 6.409 1.00 97.62 125 ALA A N 1
ATOM 969 C CA . ALA A 1 125 ? -6.096 -9.184 5.698 1.00 97.62 125 ALA A CA 1
ATOM 970 C C . ALA A 1 125 ? -7.373 -8.995 6.537 1.00 97.62 125 ALA A C 1
ATOM 972 O O . ALA A 1 125 ? -8.435 -8.673 6.009 1.00 97.62 125 ALA A O 1
ATOM 973 N N . ALA A 1 126 ? -7.266 -9.182 7.855 1.00 98.00 126 ALA A N 1
ATOM 974 C CA . ALA A 1 126 ? -8.349 -8.945 8.801 1.00 98.00 126 ALA A CA 1
ATOM 975 C C . ALA A 1 126 ? -7.805 -8.659 10.208 1.00 98.00 126 ALA A C 1
ATOM 977 O O . ALA A 1 126 ? -6.682 -9.034 10.553 1.00 98.00 126 ALA A O 1
ATOM 978 N N . ILE A 1 127 ? -8.620 -8.043 11.060 1.00 97.88 127 ILE A N 1
ATOM 979 C CA . ILE A 1 127 ? -8.302 -7.842 12.480 1.00 97.88 127 ILE A CA 1
ATOM 980 C C . ILE A 1 127 ? -9.543 -8.038 13.348 1.00 97.88 127 ILE A C 1
ATOM 982 O O . ILE A 1 127 ? -10.664 -7.766 12.923 1.00 97.88 127 ILE A O 1
ATOM 986 N N . VAL A 1 128 ? -9.348 -8.533 14.571 1.00 97.12 128 VAL A N 1
ATOM 987 C CA . VAL A 1 128 ? -10.404 -8.649 15.583 1.00 97.12 128 VAL A CA 1
ATOM 988 C C . VAL A 1 128 ? -10.103 -7.679 16.718 1.00 97.12 128 VAL A C 1
ATOM 990 O O . VAL A 1 128 ? -9.032 -7.742 17.314 1.00 97.12 128 VAL A O 1
ATOM 993 N N . VAL A 1 129 ? -11.057 -6.801 17.024 1.00 97.00 129 VAL A N 1
ATOM 994 C CA . VAL A 1 129 ? -10.992 -5.853 18.141 1.00 97.00 129 VAL A CA 1
ATOM 995 C C . VAL A 1 129 ? -12.176 -6.131 19.059 1.00 97.00 129 VAL A C 1
ATOM 997 O O . VAL A 1 129 ? -13.338 -5.941 18.689 1.00 97.00 129 VAL A O 1
ATOM 1000 N N . GLY A 1 130 ? -11.890 -6.647 20.255 1.00 95.88 130 GLY A N 1
ATOM 1001 C CA . GLY A 1 130 ? -12.918 -7.136 21.171 1.00 95.88 130 GLY A CA 1
ATOM 1002 C C . GLY A 1 130 ? -13.743 -8.260 20.537 1.00 95.88 130 GLY A C 1
ATOM 1003 O O . GLY A 1 130 ? -13.250 -9.367 20.348 1.00 95.88 130 GLY A O 1
ATOM 1004 N N . ARG A 1 131 ? -15.008 -7.970 20.210 1.00 95.75 131 ARG A N 1
ATOM 1005 C CA . ARG A 1 131 ? -15.947 -8.921 19.578 1.00 95.75 131 ARG A CA 1
ATOM 1006 C C . ARG A 1 131 ? -16.210 -8.631 18.098 1.00 95.75 131 ARG A C 1
ATOM 1008 O O . ARG A 1 131 ? -17.026 -9.315 17.488 1.00 95.75 131 ARG A O 1
ATOM 1015 N N . THR A 1 132 ? -15.553 -7.621 17.535 1.00 96.38 132 THR A N 1
ATOM 1016 C CA . THR A 1 132 ? -15.786 -7.168 16.163 1.00 96.38 132 THR A CA 1
ATOM 1017 C C . THR A 1 132 ? -14.630 -7.597 15.277 1.00 96.38 132 THR A C 1
ATOM 1019 O O . THR A 1 132 ? -13.471 -7.378 15.623 1.00 96.38 132 THR A O 1
ATOM 1022 N N . CYS A 1 133 ? -14.941 -8.188 14.125 1.00 95.75 133 CYS A N 1
ATOM 1023 C CA . CYS A 1 133 ? -13.964 -8.479 13.084 1.00 95.75 133 CYS A CA 1
ATOM 1024 C C . CYS A 1 133 ? -14.093 -7.457 11.953 1.00 95.75 133 CYS A C 1
ATOM 1026 O O . CYS A 1 133 ? -15.195 -7.216 11.463 1.00 95.75 133 CYS A O 1
ATOM 1028 N N . PHE A 1 134 ? -12.964 -6.885 11.548 1.00 98.12 134 PHE A N 1
ATOM 1029 C CA . PHE A 1 134 ? -12.845 -5.972 10.422 1.00 98.12 134 PHE A CA 1
ATOM 1030 C C . PHE A 1 134 ? -12.110 -6.678 9.285 1.00 98.12 134 PHE A C 1
ATOM 1032 O O . PHE A 1 134 ? -11.063 -7.295 9.493 1.00 98.12 134 PHE A O 1
ATOM 1039 N N . VAL A 1 135 ? -12.684 -6.581 8.093 1.00 97.62 135 VAL A N 1
ATOM 1040 C CA . VAL A 1 135 ? -12.184 -7.110 6.822 1.00 97.62 135 VAL A CA 1
ATOM 1041 C C . VAL A 1 135 ? -12.777 -6.237 5.718 1.00 97.62 135 VAL A C 1
ATOM 1043 O O . VAL A 1 135 ? -13.860 -5.684 5.905 1.00 97.62 135 VAL A O 1
ATOM 1046 N N . HIS A 1 136 ? -12.089 -6.107 4.588 1.00 97.56 136 HIS A N 1
ATOM 1047 C CA . HIS A 1 136 ? -12.509 -5.221 3.506 1.00 97.56 136 HIS A CA 1
ATOM 1048 C C . HIS A 1 136 ? -13.912 -5.546 2.945 1.00 97.56 136 HIS A C 1
ATOM 1050 O O . HIS A 1 136 ? -14.787 -4.685 2.937 1.00 97.56 136 HIS A O 1
ATOM 1056 N N . ALA A 1 137 ? -14.151 -6.797 2.530 1.00 92.38 137 ALA A N 1
ATOM 1057 C CA . ALA A 1 137 ? -15.439 -7.224 1.963 1.00 92.38 137 ALA A CA 1
ATOM 1058 C C . ALA A 1 137 ? -16.204 -8.192 2.879 1.00 92.38 137 ALA A C 1
ATOM 1060 O O . ALA A 1 137 ? -17.373 -7.985 3.196 1.00 92.38 137 ALA A O 1
ATOM 1061 N N . GLY A 1 138 ? -15.549 -9.273 3.309 1.00 91.69 138 GLY A N 1
ATOM 1062 C CA . GLY A 1 138 ? -16.170 -10.297 4.141 1.00 91.69 138 GLY A CA 1
ATOM 1063 C C . GLY A 1 138 ? -15.258 -11.494 4.374 1.00 91.69 138 GLY A C 1
ATOM 1064 O O . GLY A 1 138 ? -14.274 -11.707 3.667 1.00 91.69 138 GLY A O 1
ATOM 1065 N N . MET A 1 139 ? -15.593 -12.299 5.379 1.00 92.62 139 MET A N 1
ATOM 1066 C CA . MET A 1 139 ? -14.822 -13.479 5.753 1.00 92.62 139 MET A CA 1
ATOM 1067 C C . MET A 1 139 ? -15.755 -14.667 5.968 1.00 92.62 139 MET A C 1
ATOM 1069 O O . MET A 1 139 ? -16.735 -14.577 6.704 1.00 92.62 139 MET A O 1
ATOM 1073 N N . THR A 1 140 ? -15.448 -15.791 5.322 1.00 94.38 140 THR A N 1
ATOM 1074 C CA . THR A 1 140 ? -16.193 -17.042 5.489 1.00 94.38 140 THR A CA 1
ATOM 1075 C C . THR A 1 140 ? -15.513 -17.933 6.527 1.00 94.38 140 THR A C 1
ATOM 1077 O O . THR A 1 140 ? -14.315 -17.807 6.788 1.00 94.38 140 THR A O 1
ATOM 1080 N N . ALA A 1 141 ? -16.248 -18.903 7.078 1.00 94.88 141 ALA A N 1
ATOM 1081 C CA . ALA A 1 141 ? -15.668 -19.908 7.972 1.00 94.88 141 ALA A CA 1
ATOM 1082 C C . ALA A 1 141 ? -14.540 -20.716 7.302 1.00 94.88 141 ALA A C 1
ATOM 1084 O O . ALA A 1 141 ? -13.604 -21.144 7.976 1.00 94.88 141 ALA A O 1
ATOM 1085 N N . LYS A 1 142 ? -14.599 -20.893 5.973 1.00 96.19 142 LYS A N 1
ATOM 1086 C CA . LYS A 1 142 ? -13.543 -21.558 5.205 1.00 96.19 142 LYS A CA 1
ATOM 1087 C C . LYS A 1 142 ? -12.237 -20.762 5.237 1.00 96.19 142 LYS A C 1
ATOM 1089 O O . LYS A 1 142 ? -11.212 -21.363 5.528 1.00 96.19 142 LYS A O 1
ATOM 1094 N N . HIS A 1 143 ? -12.276 -19.439 5.042 1.00 94.00 143 HIS A N 1
ATOM 1095 C CA . HIS A 1 143 ? -11.072 -18.596 5.138 1.00 94.00 143 HIS A CA 1
ATOM 1096 C C . HIS A 1 143 ? -10.387 -18.762 6.500 1.00 94.00 143 HIS A C 1
ATOM 1098 O O . HIS A 1 143 ? -9.189 -19.001 6.578 1.00 94.00 143 HIS A O 1
ATOM 1104 N N . VAL A 1 144 ? -11.164 -18.723 7.585 1.00 94.62 144 VAL A N 1
ATOM 1105 C CA . VAL A 1 144 ? -10.622 -18.896 8.940 1.00 94.62 144 VAL A CA 1
ATOM 1106 C C . VAL A 1 144 ? -10.025 -20.294 9.119 1.00 94.62 144 VAL A C 1
ATOM 1108 O O . VAL A 1 144 ? -8.935 -20.426 9.667 1.00 94.62 144 VAL A O 1
ATOM 1111 N N . LYS A 1 145 ? -10.717 -21.339 8.652 1.00 96.94 145 LYS A N 1
ATOM 1112 C CA . LYS A 1 145 ? -10.269 -22.730 8.791 1.00 96.94 145 LYS A CA 1
ATOM 1113 C C . LYS A 1 145 ? -8.994 -23.015 7.995 1.00 96.94 145 LYS A C 1
ATOM 1115 O O . LYS A 1 145 ? -8.075 -23.607 8.550 1.00 96.94 145 LYS A O 1
ATOM 1120 N N . ASP A 1 146 ? -8.947 -22.605 6.730 1.00 97.31 146 ASP A N 1
ATOM 1121 C CA . ASP A 1 146 ? -7.837 -22.907 5.817 1.00 97.31 146 ASP A CA 1
ATOM 1122 C C . ASP A 1 146 ? -6.518 -22.283 6.287 1.00 97.31 146 ASP A C 1
ATOM 1124 O O . ASP A 1 146 ? -5.459 -22.879 6.120 1.00 97.31 146 ASP A O 1
ATOM 1128 N N . PHE A 1 147 ? -6.591 -21.110 6.918 1.00 97.00 147 PHE A N 1
ATOM 1129 C CA . PHE A 1 147 ? -5.424 -20.382 7.410 1.00 97.00 147 PHE A CA 1
ATOM 1130 C C . PHE A 1 147 ? -5.198 -20.536 8.922 1.00 97.00 147 PHE A C 1
ATOM 1132 O O . PHE A 1 147 ? -4.326 -19.880 9.479 1.00 97.00 147 PHE A O 1
ATOM 1139 N N . GLY A 1 148 ? -5.967 -21.378 9.621 1.00 96.81 148 GLY A N 1
ATOM 1140 C CA . GLY A 1 148 ? -5.808 -21.571 11.069 1.00 96.81 148 GLY A CA 1
ATOM 1141 C C . GLY A 1 148 ? -6.115 -20.322 11.913 1.00 96.81 148 GLY A C 1
ATOM 1142 O O . GLY A 1 148 ? -5.573 -20.165 13.005 1.00 96.81 148 GLY A O 1
ATOM 1143 N N . GLY A 1 149 ? -6.977 -19.428 11.420 1.00 96.94 149 GLY A N 1
ATOM 1144 C CA . GLY A 1 149 ? -7.407 -18.204 12.098 1.00 96.94 149 GLY A CA 1
ATOM 1145 C C . GLY A 1 149 ? -6.962 -16.905 11.418 1.00 96.94 149 GLY A C 1
ATOM 1146 O O . GLY A 1 149 ? -6.136 -16.900 10.510 1.00 96.94 149 GLY A O 1
ATOM 1147 N N . VAL A 1 150 ? -7.475 -15.770 11.911 1.00 97.19 150 VAL A N 1
ATOM 1148 C CA . VAL A 1 150 ? -7.129 -14.417 11.416 1.00 97.19 150 VAL A CA 1
ATOM 1149 C C . VAL A 1 150 ? -5.621 -14.153 11.475 1.00 97.19 150 VAL A C 1
ATOM 1151 O O . VAL A 1 150 ? -5.053 -13.568 10.556 1.00 97.19 150 VAL A O 1
ATOM 1154 N N . ALA A 1 151 ? -4.946 -14.627 12.525 1.00 97.50 151 ALA A N 1
ATOM 1155 C CA . ALA A 1 151 ? -3.498 -14.489 12.647 1.00 97.50 151 ALA A CA 1
ATOM 1156 C C . ALA A 1 151 ? -2.745 -15.221 11.524 1.00 97.50 151 ALA A C 1
ATOM 1158 O O . ALA A 1 151 ? -1.760 -14.696 11.011 1.00 97.50 151 ALA A O 1
ATOM 1159 N N . GLY A 1 152 ? -3.209 -16.407 11.121 1.00 98.25 152 GLY A N 1
ATOM 1160 C CA . GLY A 1 152 ? -2.605 -17.139 10.013 1.00 98.25 152 GLY A CA 1
ATOM 1161 C C . GLY A 1 152 ? -2.936 -16.534 8.650 1.00 98.25 152 GLY A C 1
ATOM 1162 O O . GLY A 1 152 ? -2.064 -16.507 7.791 1.00 98.25 152 GLY A O 1
ATOM 1163 N N . MET A 1 153 ? -4.124 -15.940 8.477 1.00 97.62 153 MET A N 1
ATOM 1164 C CA . MET A 1 153 ? -4.444 -15.162 7.270 1.00 97.62 153 MET A CA 1
ATOM 1165 C C . MET A 1 153 ? -3.492 -13.971 7.107 1.00 97.62 153 MET A C 1
ATOM 1167 O O . MET A 1 153 ? -2.939 -13.760 6.033 1.00 97.62 153 MET A O 1
ATOM 1171 N N . ASN A 1 154 ? -3.265 -13.214 8.187 1.00 98.12 154 ASN A N 1
ATOM 1172 C CA . ASN A 1 154 ? -2.349 -12.073 8.172 1.00 98.12 154 ASN A CA 1
ATOM 1173 C C . ASN A 1 154 ? -0.905 -12.500 7.902 1.00 98.12 154 ASN A C 1
ATOM 1175 O O . ASN A 1 154 ? -0.227 -11.848 7.117 1.00 98.12 154 ASN A O 1
ATOM 1179 N N . ARG A 1 155 ? -0.457 -13.605 8.510 1.00 98.19 155 ARG A N 1
ATOM 1180 C CA . ARG A 1 155 ? 0.877 -14.162 8.264 1.00 98.19 155 ARG A CA 1
ATOM 1181 C C . ARG A 1 155 ? 1.047 -14.596 6.810 1.00 98.19 155 ARG A C 1
ATOM 1183 O O . ARG A 1 155 ? 2.058 -14.280 6.205 1.00 98.19 155 ARG A O 1
ATOM 1190 N N . ALA A 1 156 ? 0.051 -15.267 6.236 1.00 97.12 156 ALA A N 1
ATOM 1191 C CA . ALA A 1 156 ? 0.104 -15.690 4.841 1.00 97.12 156 ALA A CA 1
ATOM 1192 C C . ALA A 1 156 ? 0.170 -14.496 3.876 1.00 97.12 156 ALA A C 1
ATOM 1194 O O . ALA A 1 156 ? 0.920 -14.546 2.907 1.00 97.12 156 ALA A O 1
ATOM 1195 N N . ALA A 1 157 ? -0.573 -13.417 4.147 1.00 96.94 157 ALA A N 1
ATOM 1196 C CA . ALA A 1 157 ? -0.487 -12.188 3.356 1.00 96.94 157 ALA A CA 1
ATOM 1197 C C . ALA A 1 157 ? 0.903 -11.533 3.466 1.00 96.94 157 ALA A C 1
ATOM 1199 O O . ALA A 1 157 ? 1.491 -11.170 2.450 1.00 96.94 157 ALA A O 1
ATOM 1200 N N . GLU A 1 158 ? 1.445 -11.444 4.685 1.00 97.62 158 GLU A N 1
ATOM 1201 C CA . GLU A 1 158 ? 2.782 -10.912 4.975 1.00 97.62 158 GLU A CA 1
ATOM 1202 C C . GLU A 1 158 ? 3.894 -11.712 4.272 1.00 97.62 158 GLU A C 1
ATOM 1204 O O . GLU A 1 158 ? 4.742 -11.144 3.583 1.00 97.62 158 GLU A O 1
ATOM 1209 N N . GLU A 1 159 ? 3.870 -13.039 4.397 1.00 96.50 159 GLU A N 1
ATOM 1210 C CA . GLU A 1 159 ? 4.824 -13.945 3.748 1.00 96.50 159 GLU A CA 1
ATOM 1211 C C . GLU A 1 159 ? 4.701 -13.892 2.222 1.00 96.50 159 GLU A C 1
ATOM 1213 O O . GLU A 1 159 ? 5.705 -13.942 1.511 1.00 96.50 159 GLU A O 1
ATOM 1218 N N . TRP A 1 160 ? 3.477 -13.778 1.698 1.00 95.81 160 TRP A N 1
ATOM 1219 C CA . TRP A 1 160 ? 3.264 -13.700 0.260 1.00 95.81 160 TRP A CA 1
ATOM 1220 C C . TRP A 1 160 ? 3.815 -12.398 -0.316 1.00 95.81 160 TRP A C 1
ATOM 1222 O O . TRP A 1 160 ? 4.539 -12.459 -1.303 1.00 95.81 160 TRP A O 1
ATOM 1232 N N . ILE A 1 161 ? 3.531 -11.244 0.297 1.00 96.31 161 ILE A N 1
ATOM 1233 C CA . ILE A 1 161 ? 3.951 -9.948 -0.255 1.00 96.31 161 ILE A CA 1
ATOM 1234 C C . ILE A 1 161 ? 5.453 -9.682 -0.098 1.00 96.31 161 ILE A C 1
ATOM 1236 O O . ILE A 1 161 ? 6.023 -8.915 -0.865 1.00 96.31 161 ILE A O 1
ATOM 1240 N N . THR A 1 162 ? 6.117 -10.299 0.879 1.00 95.06 162 THR A N 1
ATOM 1241 C CA . THR A 1 162 ? 7.567 -10.125 1.102 1.00 95.06 162 THR A CA 1
ATOM 1242 C C . THR A 1 162 ? 8.414 -11.059 0.239 1.00 95.06 162 THR A C 1
ATOM 1244 O O . THR A 1 162 ? 9.596 -10.799 0.021 1.00 95.06 162 THR A O 1
ATOM 1247 N N . LYS A 1 163 ? 7.825 -12.135 -0.293 1.00 90.88 163 LYS A N 1
ATOM 1248 C CA . LYS A 1 163 ? 8.532 -13.121 -1.110 1.00 90.88 163 LYS A CA 1
ATOM 1249 C C . LYS A 1 163 ? 8.441 -12.793 -2.600 1.00 90.88 163 LYS A C 1
ATOM 1251 O O . LYS A 1 163 ? 7.362 -12.570 -3.130 1.00 90.88 163 LYS A O 1
ATOM 1256 N N . VAL A 1 164 ? 9.569 -12.868 -3.300 1.00 84.25 164 VAL A N 1
ATOM 1257 C CA . VAL A 1 164 ? 9.618 -12.779 -4.768 1.00 84.25 164 VAL A CA 1
ATOM 1258 C C . VAL A 1 164 ? 9.056 -14.072 -5.380 1.00 84.25 164 VAL A C 1
ATOM 1260 O O . VAL A 1 164 ? 9.553 -15.159 -5.076 1.00 84.25 164 VAL A O 1
ATOM 1263 N N . HIS A 1 165 ? 8.037 -13.976 -6.247 1.00 73.81 165 HIS A N 1
ATOM 1264 C CA . HIS A 1 165 ? 7.383 -15.154 -6.864 1.00 73.81 165 HIS A CA 1
ATOM 1265 C C . HIS A 1 165 ? 7.636 -15.320 -8.367 1.00 73.81 165 HIS A C 1
ATOM 1267 O O . HIS A 1 165 ? 7.566 -16.440 -8.862 1.00 73.81 165 HIS A O 1
ATOM 1273 N N . HIS A 1 166 ? 7.956 -14.251 -9.098 1.00 62.88 166 HIS A N 1
ATOM 1274 C CA . HIS A 1 166 ? 8.043 -14.267 -10.568 1.00 62.88 166 HIS A CA 1
ATOM 1275 C C . HIS A 1 166 ? 9.487 -14.213 -11.095 1.00 62.88 166 HIS A C 1
ATOM 1277 O O . HIS A 1 166 ? 9.739 -13.742 -12.202 1.00 62.88 166 HIS A O 1
ATOM 1283 N N . GLY A 1 167 ? 10.445 -14.734 -10.318 1.00 60.31 167 GLY A N 1
ATOM 1284 C CA . GLY A 1 167 ? 11.878 -14.521 -10.541 1.00 60.31 167 GLY A CA 1
ATOM 1285 C C . GLY A 1 167 ? 12.296 -13.091 -10.190 1.00 60.31 167 GLY A C 1
ATOM 1286 O O . GLY A 1 167 ? 11.455 -12.243 -9.911 1.00 60.31 167 GLY A O 1
ATOM 1287 N N . GLU A 1 168 ? 13.597 -12.826 -10.137 1.00 54.75 168 GLU A N 1
ATOM 1288 C CA . GLU A 1 168 ? 14.077 -11.482 -9.817 1.00 54.75 168 GLU A CA 1
ATOM 1289 C C . GLU A 1 168 ? 13.723 -10.511 -10.952 1.00 54.75 168 GLU A C 1
ATOM 1291 O O . GLU A 1 168 ? 14.319 -10.577 -12.020 1.00 54.75 168 GLU A O 1
ATOM 1296 N N . ASN A 1 169 ? 12.826 -9.547 -10.718 1.00 60.19 169 ASN A N 1
ATOM 1297 C CA . ASN A 1 169 ? 12.656 -8.369 -11.586 1.00 60.19 169 ASN A CA 1
ATOM 1298 C C . ASN A 1 169 ? 13.814 -7.366 -11.387 1.00 60.19 169 ASN A C 1
ATOM 1300 O O . ASN A 1 169 ? 13.638 -6.149 -11.368 1.00 60.19 169 ASN A O 1
ATOM 1304 N N . ASN A 1 170 ? 15.024 -7.906 -11.227 1.00 60.06 170 ASN A N 1
ATOM 1305 C CA . ASN A 1 170 ? 16.275 -7.178 -11.048 1.00 60.06 170 ASN A CA 1
ATOM 1306 C C . ASN A 1 170 ? 17.050 -7.070 -12.371 1.00 60.06 170 ASN A C 1
ATOM 1308 O O . ASN A 1 170 ? 18.186 -6.598 -12.380 1.00 60.06 170 ASN A O 1
ATOM 1312 N N . HIS A 1 171 ? 16.419 -7.451 -13.487 1.00 62.56 171 HIS A N 1
ATOM 1313 C CA . HIS A 1 171 ? 16.923 -7.417 -14.864 1.00 62.56 171 HIS A CA 1
ATOM 1314 C C . HIS A 1 171 ? 17.059 -5.983 -15.418 1.00 62.56 171 HIS A C 1
ATOM 1316 O O . HIS A 1 171 ? 16.782 -5.701 -16.589 1.00 62.56 171 HIS A O 1
ATOM 1322 N N . THR A 1 172 ? 17.479 -5.051 -14.564 1.00 67.38 172 THR A N 1
ATOM 1323 C CA . THR A 1 172 ? 17.639 -3.624 -14.833 1.00 67.38 172 THR A CA 1
ATOM 1324 C C . THR A 1 172 ? 18.612 -3.382 -15.990 1.00 67.38 172 THR A C 1
ATOM 1326 O O . THR A 1 172 ? 19.821 -3.259 -15.826 1.00 67.38 172 THR A O 1
ATOM 1329 N N . GLY A 1 173 ? 18.057 -3.300 -17.200 1.00 65.38 173 GLY A N 1
ATOM 1330 C CA . GLY A 1 173 ? 18.818 -3.082 -18.429 1.00 65.38 173 GLY A CA 1
ATOM 1331 C C . GLY A 1 173 ? 19.309 -4.349 -19.134 1.00 65.38 173 GLY A C 1
ATOM 1332 O O . GLY A 1 173 ? 20.006 -4.207 -20.137 1.00 65.38 173 GLY A O 1
ATOM 1333 N N . GLU A 1 174 ? 18.934 -5.548 -18.673 1.00 80.56 174 GLU A N 1
ATOM 1334 C CA . GLU A 1 174 ? 19.244 -6.802 -19.383 1.00 80.56 174 GLU A CA 1
ATOM 1335 C C . GLU A 1 174 ? 18.400 -6.951 -20.649 1.00 80.56 174 GLU A C 1
ATOM 1337 O O . GLU A 1 174 ? 18.920 -7.312 -21.702 1.00 80.56 174 GLU A O 1
ATOM 1342 N N . PHE A 1 175 ? 17.118 -6.590 -20.570 1.00 84.50 175 PHE A N 1
ATOM 1343 C CA . PHE A 1 175 ? 16.232 -6.580 -21.727 1.00 84.50 175 PHE A CA 1
ATOM 1344 C C . PHE A 1 175 ? 16.444 -5.340 -22.603 1.00 84.50 175 PHE A C 1
ATOM 1346 O O . PHE A 1 175 ? 16.661 -4.208 -22.136 1.00 84.50 175 PHE A O 1
ATOM 1353 N N . SER A 1 176 ? 16.375 -5.555 -23.910 1.00 87.12 176 SER A N 1
ATOM 1354 C CA . SER A 1 176 ? 16.455 -4.528 -24.943 1.00 87.12 176 SER A CA 1
ATOM 1355 C C . SER A 1 176 ? 15.088 -4.142 -25.507 1.00 87.12 176 SER A C 1
ATOM 1357 O O . SER A 1 176 ? 14.932 -3.017 -25.986 1.00 87.12 176 SER A O 1
ATOM 1359 N N . SER A 1 177 ? 14.089 -5.022 -25.385 1.00 89.62 177 SER A N 1
ATOM 1360 C CA . SER A 1 177 ? 12.742 -4.829 -25.927 1.00 89.62 177 SER A CA 1
ATOM 1361 C C . SER A 1 177 ? 11.657 -5.483 -25.062 1.00 89.62 177 SER A C 1
ATOM 1363 O O . SER A 1 177 ? 11.949 -6.300 -24.188 1.00 89.62 177 SER A O 1
ATOM 1365 N N . VAL A 1 178 ? 10.394 -5.108 -25.291 1.00 88.88 178 VAL A N 1
ATOM 1366 C CA . VAL A 1 178 ? 9.242 -5.739 -24.619 1.00 88.88 178 VAL A CA 1
ATOM 1367 C C . VAL A 1 178 ? 9.046 -7.164 -25.134 1.00 88.88 178 VAL A C 1
ATOM 1369 O O . VAL A 1 178 ? 8.671 -8.049 -24.373 1.00 88.88 178 VAL A O 1
AT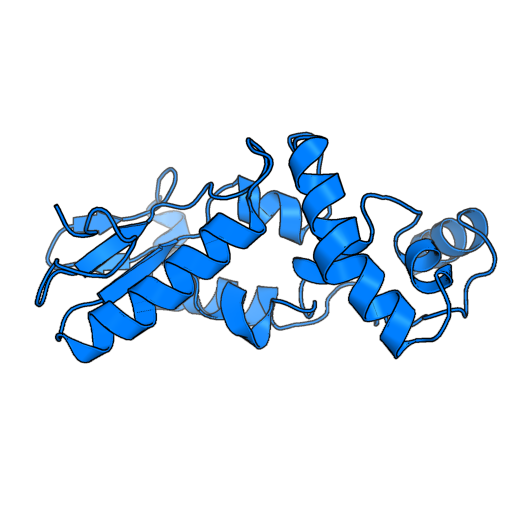OM 1372 N N . GLU A 1 179 ? 9.344 -7.402 -26.407 1.00 91.19 179 GLU A N 1
ATOM 1373 C CA . GLU A 1 179 ? 9.279 -8.709 -27.051 1.00 91.19 179 GLU A CA 1
ATOM 1374 C C . GLU A 1 179 ? 10.188 -9.721 -26.343 1.00 91.19 179 GLU A C 1
ATOM 1376 O O . GLU A 1 179 ? 9.726 -10.805 -25.997 1.00 91.19 179 GLU A O 1
ATOM 1381 N N . GLU A 1 180 ? 11.429 -9.339 -26.021 1.00 89.12 180 GLU A N 1
ATOM 1382 C CA . GLU A 1 180 ? 12.352 -10.195 -25.260 1.00 89.12 180 GLU A CA 1
ATOM 1383 C C . GLU A 1 180 ? 11.813 -10.542 -23.864 1.00 89.12 180 GLU A C 1
ATOM 1385 O O . GLU A 1 180 ? 11.971 -11.671 -23.398 1.00 89.12 180 GLU A O 1
ATOM 1390 N N . VAL A 1 181 ? 11.146 -9.593 -23.198 1.00 86.94 181 VAL A N 1
ATOM 1391 C CA . VAL A 1 181 ? 10.528 -9.822 -21.881 1.00 86.94 181 VAL A CA 1
ATOM 1392 C C . VAL A 1 181 ? 9.383 -10.821 -21.990 1.00 86.94 181 VAL A C 1
ATOM 1394 O O . VAL A 1 181 ? 9.278 -11.736 -21.173 1.00 86.94 181 VAL A O 1
ATOM 1397 N N . LEU A 1 182 ? 8.534 -10.675 -23.009 1.00 86.31 182 LEU A N 1
ATOM 1398 C CA . LEU A 1 182 ? 7.413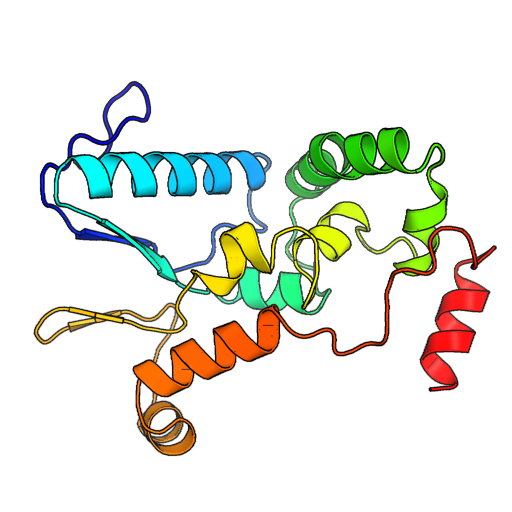 -11.582 -23.249 1.00 86.31 182 LEU A CA 1
ATOM 1399 C C . LEU A 1 182 ? 7.897 -12.987 -23.626 1.00 86.31 182 LEU A C 1
ATOM 1401 O O . LEU A 1 182 ? 7.352 -13.972 -23.132 1.00 86.31 182 LEU A O 1
ATOM 1405 N N . GLU A 1 183 ? 8.929 -13.105 -24.462 1.00 87.50 183 GLU A N 1
ATOM 1406 C CA . GLU A 1 183 ? 9.553 -14.391 -24.788 1.00 87.50 183 GLU A CA 1
ATOM 1407 C C . GLU A 1 183 ? 10.146 -15.054 -23.543 1.00 87.50 183 GLU A C 1
ATOM 1409 O O . GLU A 1 183 ? 9.898 -16.233 -23.293 1.00 87.50 183 GLU A O 1
ATOM 1414 N N . PHE A 1 184 ? 10.879 -14.301 -22.721 1.00 84.88 184 PHE A N 1
ATOM 1415 C CA . PHE A 1 184 ? 11.441 -14.808 -21.473 1.00 84.88 184 PHE A CA 1
ATOM 1416 C C . PHE A 1 184 ? 10.365 -15.291 -20.496 1.00 84.88 184 PHE A C 1
ATOM 1418 O O . PHE A 1 184 ? 10.505 -16.366 -19.914 1.00 84.88 184 PHE A O 1
ATOM 1425 N N . ALA A 1 185 ? 9.277 -14.532 -20.344 1.00 81.50 185 ALA A N 1
ATOM 1426 C CA . ALA A 1 185 ? 8.160 -14.900 -19.482 1.00 81.50 185 ALA A CA 1
ATOM 1427 C C . ALA A 1 185 ? 7.437 -16.170 -19.963 1.00 81.50 185 ALA A C 1
ATOM 1429 O O . ALA A 1 185 ? 7.063 -16.998 -19.140 1.00 81.50 185 ALA A O 1
ATOM 1430 N N . ASN A 1 186 ? 7.272 -16.346 -21.279 1.00 82.06 186 ASN A N 1
ATOM 1431 C CA . ASN A 1 186 ? 6.615 -17.523 -21.861 1.00 82.06 186 ASN A CA 1
ATOM 1432 C C . ASN A 1 186 ? 7.486 -18.791 -21.851 1.00 82.06 186 ASN A C 1
ATOM 1434 O O . ASN A 1 186 ? 6.957 -19.891 -21.994 1.00 82.06 186 ASN A O 1
ATOM 1438 N N . ASN A 1 187 ? 8.807 -18.647 -21.717 1.00 78.56 187 ASN A N 1
ATOM 1439 C CA . ASN A 1 187 ? 9.765 -19.756 -21.722 1.00 78.56 187 ASN A CA 1
ATOM 1440 C C . ASN A 1 187 ? 10.125 -20.277 -20.313 1.00 78.56 187 ASN A C 1
ATOM 1442 O O . ASN A 1 187 ? 10.985 -21.154 -20.197 1.00 78.56 187 ASN A O 1
ATOM 1446 N N . ARG A 1 188 ? 9.509 -19.736 -19.255 1.00 67.06 188 ARG A N 1
ATOM 1447 C CA . ARG A 1 188 ? 9.642 -20.181 -17.856 1.00 67.06 188 ARG A CA 1
ATOM 1448 C C . ARG A 1 188 ? 8.530 -21.151 -17.468 1.00 67.06 188 ARG A C 1
ATOM 1450 O O . ARG A 1 188 ? 8.838 -22.076 -16.684 1.00 67.06 188 ARG A O 1
#

InterPro domains:
  IPR004843 Calcineurin-like, phosphoesterase domain [PF00149] (12-184)
  IPR029052 Metallo-dependent phosphatase-like [G3DSA:3.60.21.10] (1-186)
  IPR029052 Metallo-dependent phosphatase-like [SSF56300] (5-143)

pLDDT: mean 92.91, std 8.0, range [54.75, 98.56]

Secondary structure (DSSP, 8-state):
--B-TTS-B--TT-EEEE-S--SSSSS-HHHHHHHHHHHHHHHHHTT-EEEEB--HHHHHHHTT--TT--HHHHHHHIIIIIHHHHHHHSSSGGGGGGTTSSHHHHHHHSTTSTTTTTTGGG-BSEEEETTEEEESS---HHHHHHTTSHHHHHHHHHHHHHS--SS----TTT-SSHHHHHHHHHT-

Sequence (188 aa):
QVVDEKLNWCGDDTLLIQCGDILDRGDQELACFYLLCKLSKQAAEAGGGVVILYGNHEALNSVGLFQYAFPGGNLEFENVIGKNIDKYVGNNRWRIQFANNQPSRWAAFEPGGLLAESMLKNMKAAIVVGRTCFVHAGMTAKHVKDFGGVAGMNRAAEEWITKVHHGENNHTGEFSSVEEVLEFANNR

Organism: NCBI:txid163516

Foldseek 3Di:
DQADPVLEGPNQAEEAEAAADLFQDDLCSVVSQVSLVRRQVRNVVSNHGYAYAHDVRLVCLQVLNRPRHDPNNLVVLCVPQVVVVCVVLVHNQLCLLSLVSSSSSNQCRYQLHDVLVVHQLRHFQWDDDPHDIGHNPDDDPCNQVVQVHRVSRSVVSNVRSNDDDQPDSPCRPVDPHNVVSVVVSVVD

Radius of gyration: 18.22 Å; chains: 1; bounding box: 38×43×50 Å

=== Feature glossary ===
The record interleaves many kinds of information about one protein. Here is each kind framed as the question it answers.

Q: Are the domains correctly placed relative to each other?
A: Predicted aligned error is AlphaFold's pairwise confidence. Unlike pLDDT (per-residue), PAE is per-residue-pair and captures whether two parts of the structure are correctly placed relative to each other. Units are ångströms of expected positional error.

Q: Which residues are in helices, strands, or loops?
A: Eight-state secondary structure (DSSP): H is the canonical α-helix, G the tighter 3₁₀-helix, I the wider π-helix; E/B are β-structure, T and S are turns and bends, and '-' is everything else. DSSP derives these from the pattern of main-chain N–H···O=C hydrogen bonds, not from the sequence.

Q: What if only a Cα trace is available?
A: P-SEA three-state annotation labels each residue as helix, strand, or coil based purely on the geometry of the Cα trace. It serves as a fallback when the full backbone (and thus DSSP) is unavailable.

Q: What are the backbone torsion angles?
A: φ (phi) and ψ (psi) are the two rotatable backbone dihedrals per residue: φ is the C(i-1)–N–Cα–C torsion, ψ is the N–Cα–C–N(i+1) torsion, both in degrees on (−180°, 180°]. α-helical residues cluster near (−60°, −45°); β-strand residues near (−120°, +130°). A Ramachandran plot is simply a scatter of (φ, ψ) for every residue.

Q: What known structures does this most resemble?
A: Structural nearest neighbors (via Foldseek easy-search vs the PDB). Reported per hit: target PDB id, E-value, and alignment TM-score. A TM-score above ~0.5 is the conventional threshold for 'same fold'.

Q: What family and function is it annotated with?
A: Database cross-references. InterPro integrates a dozen domain/family signature databases into unified entries with residue-range hits. GO terms attach function/process/location labels with evidence codes. CATH codes position the fold in a four-level structural taxonomy. Organism is the NCBI-taxonomy species name.

Q: Which residues are buried vs exposed?
A: Solvent accessibility: the surface area of each residue that a 1.4 Å water probe can touch, in Å². When only backbone atoms are present the absolute values are lower than full-atom SASA (side chains contribute most of the area) and are flagged as backbone-only.

Q: What do the diagnostic plots show?
A: Three diagnostic plots accompany the record. The Cα contact map visualizes the tertiary structure as a 2D adjacency matrix (8 Å cutoff, sequence-local contacts suppressed). The Ramachandran plot shows the distribution of backbone (φ, ψ) torsions, with points in the α and β basins reflecting secondary structure content. The PAE plot shows AlphaFold's inter-residue confidence as a color matrix.

Q: What is the amino-acid chain?
A: The amino-acid sequence is the protein's primary structure: the linear order of residues from the N-terminus to the C-terminus, written in one-letter code. Everything else here — the 3D coordinates, the secondary structure, the domain annotations — is ultimately a consequence of this string.

Q: What do the rendered images show?
A: The six renders are orthographic views along the three Cartesian axes in both directions. Representation (cartoon, sticks, or surface) and color scheme (sequence-rainbow or by-chain) vary across proteins so the training set covers all the common visualization conventions.

Q: Where is each backbone atom in 3D?
A: The mmCIF table is the protein's shape written out atom by atom. For each backbone N, Cα, C, and carbonyl O, it records an (x, y, z) coordinate triple in Å plus the residue type, chain letter, and residue number.

Q: How mobile is each atom in the crystal?
A: For experimental (PDB) structures, the B-factor (temperature factor) quantifies the positional spread of each atom in the crystal — a combination of thermal vibration and static disorder — in units of Å². High B-factors mark flexible loops or poorly resolved regions; low B-factors mark the rigid, well-ordered core.

Q: How big and how compact is the whole molecule?
A: Three whole-structure scalars: the radius of gyration (RMS distance of Cα from centroid, in Å), the count of Cα–Cα contacts (pairs closer than 8 Å and separated by more than four residues in sequence — i.e. tertiary, not local, contacts), and the bounding-box dimensions. Together they distinguish compact globular folds from extended fibres or disordered chains.

Q: What does the local fold look like, residue by residue?
A: A 3Di character summarizes, for each residue, the relative orientation of the Cα frame of its nearest spatial neighbor. Because it encodes fold topology rather than chemistry, 3Di alignments detect remote structural similarity that sequence alignment misses.

Q: How confident is the AlphaFold model at each residue?
A: For AlphaFold models, the B-factor field carries pLDDT — the model's own estimate of local accuracy on a 0–100 scale. Regions with pLDDT<50 should be treated as essentially unmodeled; they often correspond to intrinsically disordered segments.